Protein AF-A0A0M2Q3C2-F1 (afdb_monomer_lite)

Radius of gyration: 34.93 Å; chains: 1; bounding box: 86×52×102 Å

Sequence (228 aa):
MNIEQKSEDSVEQSVESKKDSKGDWVAQLEQITKIMEQITKIIYRLVWMIVLVIIVAAVANFLKAQSPSFNGLPPIVEKLPIERPIPVQVDQEVALALKEARVETENFASAQLDLWKADVMKRVDDNFLDWYFGYFNQQVLAAKYLLQGSYHWFNSSARTPEESLTSKIQKEFERRVLPPEIAQASLNELIEDSVNRYTQELSMRIDAIPSRYKIPQGQWDKYLALWE

Secondary structure (DSSP, 8-state):
--SHHHHHHHHHHHHHHHHHHHHHHHHHHHHHHHHHHHHHHHHHHHHHHHHHHHHHHHHHHHHHT------------------PPPPHHHHHHHHHHHHHHHHHHHHHHHHHHHHHHHHHHHHIIIIIIHHHH-HHHHHHHHHHHHHHHHHHHH-TTSPPHHHHHHHHHHHHHHHHT--HHHHHHHHHHHHHHHHHHHHHHHHHHHHHHHHHHT--HHHHHHHHTT--

Organism: NCBI:txid317619

Foldseek 3Di:
DPDVVVVVVVVVVVVVVVVVVVVVVVVVVVVVVVVVVVVVVVVVVVVVVVVVVVVVVVVVVVVVVDDDPPPDDDDPPPPDPDLDPDDPVLVVLLVVLLVVLLVVLVVVLVVLVVVVVVQLVVLCVVPLCCQVVPPVNVVVLVVQLVVQCVVCVVPVPGDHSVRVSVVVSVVSSCVRRNVPVVNVVSVVVSVVVSVVSSVVSSCVSLVVSCVVRVNPPVSSVVVVVVVD

Structure (mmCIF, N/CA/C/O backbone):
data_AF-A0A0M2Q3C2-F1
#
_entry.id   AF-A0A0M2Q3C2-F1
#
loop_
_atom_site.group_PDB
_atom_site.id
_atom_site.type_symbol
_atom_site.label_atom_id
_atom_site.label_alt_id
_atom_site.label_comp_id
_atom_site.label_asym_id
_atom_site.label_entity_id
_atom_site.label_seq_id
_atom_site.pdbx_PDB_ins_code
_atom_site.Cartn_x
_atom_site.Cartn_y
_atom_site.Cartn_z
_atom_site.occupancy
_atom_site.B_iso_or_equiv
_atom_site.auth_seq_id
_atom_site.auth_comp_id
_atom_site.auth_asym_id
_atom_site.auth_atom_id
_atom_site.pdbx_PDB_model_num
ATOM 1 N N . MET A 1 1 ? 17.562 41.587 -62.688 1.00 52.78 1 MET A N 1
ATOM 2 C CA . MET A 1 1 ? 18.130 41.972 -61.382 1.00 52.78 1 MET A CA 1
ATOM 3 C C . MET A 1 1 ? 16.969 42.221 -60.418 1.00 52.78 1 MET A C 1
ATOM 5 O O . MET A 1 1 ? 16.612 43.367 -60.229 1.00 52.78 1 MET A O 1
ATOM 9 N N . ASN A 1 2 ? 16.257 41.171 -59.967 1.00 54.56 2 ASN A N 1
ATOM 10 C CA . ASN A 1 2 ? 15.172 41.331 -58.971 1.00 54.56 2 ASN A CA 1
ATOM 11 C C . ASN A 1 2 ? 14.646 40.017 -58.337 1.00 54.56 2 ASN A C 1
ATOM 13 O O . ASN A 1 2 ? 13.514 39.988 -57.861 1.00 54.56 2 ASN A O 1
ATOM 17 N N . ILE A 1 3 ? 15.400 38.910 -58.383 1.00 55.06 3 ILE A N 1
ATOM 18 C CA . ILE A 1 3 ? 14.964 37.630 -57.777 1.00 55.06 3 ILE A CA 1
ATOM 19 C C . ILE A 1 3 ? 15.788 37.297 -56.521 1.00 55.06 3 ILE A C 1
ATOM 21 O O . ILE A 1 3 ? 15.220 36.792 -55.561 1.00 55.06 3 ILE A O 1
ATOM 25 N N . GLU A 1 4 ? 17.064 37.693 -56.464 1.00 54.44 4 GLU A N 1
ATOM 26 C CA . GLU A 1 4 ? 17.936 37.483 -55.292 1.00 54.44 4 GLU A CA 1
ATOM 27 C C . GLU A 1 4 ? 17.590 38.376 -54.087 1.00 54.44 4 GLU A C 1
ATOM 29 O O . GLU A 1 4 ? 17.528 37.883 -52.965 1.00 54.44 4 GLU A O 1
ATOM 34 N N . GLN A 1 5 ? 17.228 39.648 -54.301 1.00 53.66 5 GLN A N 1
ATOM 35 C CA . GLN A 1 5 ? 16.826 40.535 -53.194 1.00 53.66 5 GLN A CA 1
ATOM 36 C C . GLN A 1 5 ? 15.531 40.081 -52.504 1.00 53.66 5 GLN A C 1
ATOM 38 O O . GLN A 1 5 ? 15.380 40.229 -51.297 1.00 53.66 5 GLN A O 1
ATOM 43 N N . LYS A 1 6 ? 14.598 39.465 -53.245 1.00 52.34 6 LYS A N 1
ATOM 44 C CA . LYS A 1 6 ? 13.319 39.013 -52.677 1.00 52.34 6 LYS A CA 1
ATOM 45 C C . LYS A 1 6 ? 13.480 37.786 -51.769 1.00 52.34 6 LYS A C 1
ATOM 47 O O . LYS A 1 6 ? 12.663 37.592 -50.867 1.00 52.34 6 LYS A O 1
ATOM 52 N N . SER A 1 7 ? 14.506 36.959 -51.995 1.00 57.44 7 SER A N 1
ATOM 53 C CA . SER A 1 7 ? 14.809 35.827 -51.112 1.00 57.44 7 SER A CA 1
ATOM 54 C C . SER A 1 7 ? 15.510 36.252 -49.827 1.00 57.44 7 SER A C 1
ATOM 56 O O . SER A 1 7 ? 15.222 35.667 -48.789 1.00 57.44 7 SER A O 1
ATOM 58 N N . GLU A 1 8 ? 16.366 37.274 -49.868 1.00 58.09 8 GLU A N 1
ATOM 59 C CA . GLU A 1 8 ? 17.072 37.763 -48.676 1.00 58.09 8 GLU A CA 1
ATOM 60 C C . GLU A 1 8 ? 16.118 38.491 -47.716 1.00 58.09 8 GLU A C 1
ATOM 62 O O . GLU A 1 8 ? 16.059 38.121 -46.544 1.00 58.09 8 GLU A O 1
ATOM 67 N N . ASP A 1 9 ? 15.245 39.372 -48.224 1.00 58.72 9 ASP A N 1
ATOM 68 C CA . ASP A 1 9 ? 14.227 40.057 -47.405 1.00 58.72 9 ASP A CA 1
ATOM 69 C C . ASP A 1 9 ? 13.243 39.075 -46.737 1.00 58.72 9 ASP A C 1
ATOM 71 O O . ASP A 1 9 ? 12.820 39.266 -45.596 1.00 58.72 9 ASP A O 1
ATOM 75 N N . SER A 1 10 ? 12.885 37.985 -47.430 1.00 58.94 10 SER A N 1
ATOM 76 C CA . SER A 1 10 ? 11.972 36.960 -46.893 1.00 58.94 10 SER A CA 1
ATOM 77 C C . SER A 1 10 ? 12.631 36.115 -45.797 1.00 58.94 10 SER A C 1
ATOM 79 O O . SER A 1 10 ? 11.959 35.656 -44.870 1.00 58.94 10 SER A O 1
ATOM 81 N N . VAL A 1 11 ? 13.947 35.899 -45.894 1.00 59.59 11 VAL A N 1
ATOM 82 C CA . VAL A 1 11 ? 14.721 35.173 -44.883 1.00 59.59 11 VAL A CA 1
ATOM 83 C C . VAL A 1 11 ? 14.958 36.068 -43.668 1.00 59.59 11 VAL A C 1
ATOM 85 O O . VAL A 1 11 ? 14.722 35.605 -42.552 1.00 59.59 11 VAL A O 1
ATOM 88 N N . GLU A 1 12 ? 15.296 37.346 -43.850 1.00 59.91 12 GLU A N 1
ATOM 89 C CA . GLU A 1 12 ? 15.448 38.299 -42.742 1.00 59.91 12 GLU A CA 1
ATOM 90 C C . GLU A 1 12 ? 14.131 38.519 -41.981 1.00 59.91 12 GLU A C 1
ATOM 92 O O . GLU A 1 12 ? 14.119 38.394 -40.755 1.00 59.91 12 GLU A O 1
ATOM 97 N N . GLN A 1 13 ? 12.989 38.680 -42.666 1.00 59.09 13 GLN A N 1
ATOM 98 C CA . GLN A 1 13 ? 11.679 38.756 -41.996 1.00 59.09 13 GLN A CA 1
ATOM 99 C C . GLN A 1 13 ? 11.336 37.490 -41.197 1.00 59.09 13 GLN A C 1
ATOM 101 O O . GLN A 1 13 ? 10.739 37.574 -40.120 1.00 59.09 13 GLN A O 1
ATOM 106 N N . SER A 1 14 ? 11.722 36.309 -41.694 1.00 58.16 14 SER A N 1
ATOM 107 C CA . SER A 1 14 ? 11.483 35.041 -40.992 1.00 58.16 14 SER A CA 1
ATOM 108 C C . SER A 1 14 ? 12.372 34.866 -39.754 1.00 58.16 14 SER A C 1
ATOM 110 O O . SER A 1 14 ? 11.968 34.215 -38.787 1.00 58.16 14 SER A O 1
ATOM 112 N N . VAL A 1 15 ? 13.568 35.462 -39.761 1.00 59.47 15 VAL A N 1
ATOM 113 C CA . VAL A 1 15 ? 14.521 35.421 -38.645 1.00 59.47 15 VAL A CA 1
ATOM 114 C C . VAL A 1 15 ? 14.149 36.453 -37.576 1.00 59.47 15 VAL A C 1
ATOM 116 O O . VAL A 1 15 ? 14.160 36.110 -36.391 1.00 59.47 15 VAL A O 1
ATOM 119 N N . GLU A 1 16 ? 13.729 37.658 -37.970 1.00 59.53 16 GLU A N 1
ATOM 120 C CA . GLU A 1 16 ? 13.276 38.717 -37.054 1.00 59.53 16 GLU A CA 1
ATOM 121 C C . GLU A 1 16 ? 11.967 38.314 -36.342 1.00 59.53 16 GLU A C 1
ATOM 123 O O . GLU A 1 16 ? 11.890 38.339 -35.113 1.00 59.53 16 GLU A O 1
ATOM 128 N N . SER A 1 17 ? 10.981 37.783 -37.082 1.00 58.62 17 SER A N 1
ATOM 129 C CA . SER A 1 17 ? 9.708 37.284 -36.524 1.00 58.62 17 SER A CA 1
ATOM 130 C C . SER A 1 17 ? 9.907 36.182 -35.472 1.00 58.62 17 SER A C 1
ATOM 132 O O . SER A 1 17 ? 9.205 36.123 -34.456 1.00 58.62 17 SER A O 1
ATOM 134 N N . LYS A 1 18 ? 10.900 35.309 -35.679 1.00 55.19 18 LYS A N 1
ATOM 135 C CA . LYS A 1 18 ? 11.206 34.205 -34.760 1.00 55.19 18 LYS A CA 1
ATOM 136 C C . LYS A 1 18 ? 11.949 34.675 -33.506 1.00 55.19 18 LYS A C 1
ATOM 138 O O . LYS A 1 18 ? 11.886 33.998 -32.477 1.00 55.19 18 LYS A O 1
ATOM 143 N N . LYS A 1 19 ? 12.642 35.815 -33.579 1.00 57.31 19 LYS A N 1
ATOM 144 C CA . LYS A 1 19 ? 13.353 36.441 -32.458 1.00 57.31 19 LYS A CA 1
ATOM 145 C C . LYS A 1 19 ? 12.390 37.215 -31.554 1.00 57.31 19 LYS A C 1
ATOM 147 O O . LYS A 1 19 ? 12.451 37.024 -30.339 1.00 57.31 19 LYS A O 1
ATOM 152 N N . ASP A 1 20 ? 11.443 37.948 -32.139 1.00 60.81 20 ASP A N 1
ATOM 153 C CA . ASP A 1 20 ? 10.388 38.659 -31.403 1.00 60.81 20 ASP A CA 1
ATOM 154 C C . ASP A 1 20 ? 9.434 37.703 -30.682 1.00 60.81 20 ASP A C 1
ATOM 156 O O . ASP A 1 20 ? 9.152 37.884 -29.497 1.00 60.81 20 ASP A O 1
ATOM 160 N N . SER A 1 21 ? 9.023 36.606 -31.331 1.00 59.88 21 SER A N 1
ATOM 161 C CA . SER A 1 21 ? 8.174 35.602 -30.676 1.00 59.88 21 SER A CA 1
ATOM 162 C C . SER A 1 21 ? 8.861 34.977 -29.456 1.00 59.88 21 SER A C 1
ATOM 164 O O . SER A 1 21 ? 8.235 34.776 -28.418 1.00 59.88 21 SER A O 1
ATOM 166 N N . LYS A 1 22 ? 10.170 34.707 -29.535 1.00 57.38 22 LYS A N 1
ATOM 167 C CA . LYS A 1 22 ? 10.918 34.089 -28.431 1.00 57.38 22 LYS A CA 1
ATOM 168 C C . LYS A 1 22 ? 11.075 35.029 -27.231 1.00 57.38 22 LYS A C 1
ATOM 170 O O . LYS A 1 22 ? 11.081 34.545 -26.104 1.00 57.38 22 LYS A O 1
ATOM 175 N N . GLY A 1 23 ? 11.187 36.339 -27.463 1.00 66.75 23 GLY A N 1
ATOM 176 C CA . GLY A 1 23 ? 11.203 37.353 -26.403 1.00 66.75 23 GLY A CA 1
ATOM 177 C C . GLY A 1 23 ? 9.840 37.525 -25.727 1.00 66.75 23 GLY A C 1
ATOM 178 O O . GLY A 1 23 ? 9.774 37.609 -24.501 1.00 66.75 23 GLY A O 1
ATOM 179 N N . ASP A 1 24 ? 8.761 37.484 -26.509 1.00 67.12 24 ASP A N 1
ATOM 180 C CA . ASP A 1 24 ? 7.385 37.623 -26.021 1.00 67.12 24 ASP A CA 1
ATOM 181 C C . ASP A 1 24 ? 6.966 36.439 -25.129 1.00 67.12 24 ASP A C 1
ATOM 183 O O . ASP A 1 24 ? 6.501 36.637 -24.008 1.00 67.12 24 ASP A O 1
ATOM 187 N N . TRP A 1 25 ? 7.263 35.193 -25.526 1.00 58.06 25 TRP A N 1
ATOM 188 C CA . TRP A 1 25 ? 6.990 34.020 -24.679 1.00 58.06 25 TRP A CA 1
ATOM 189 C C . TRP A 1 25 ? 7.795 34.024 -23.371 1.00 58.06 25 TRP A C 1
ATOM 191 O O . TRP A 1 25 ? 7.285 33.593 -22.341 1.00 58.06 25 TRP A O 1
ATOM 201 N N . VAL A 1 26 ? 9.033 34.530 -23.370 1.00 68.44 26 VAL A N 1
ATOM 202 C CA . VAL A 1 26 ? 9.850 34.627 -22.145 1.00 68.44 26 VAL A CA 1
ATOM 203 C C . VAL A 1 26 ? 9.304 35.705 -21.202 1.00 68.44 26 VAL A C 1
ATOM 205 O O . VAL A 1 26 ? 9.181 35.456 -20.003 1.00 68.44 26 VAL A O 1
ATOM 208 N N . ALA A 1 27 ? 8.882 36.856 -21.733 1.00 68.69 27 ALA A N 1
ATOM 209 C CA . ALA A 1 27 ? 8.208 37.891 -20.950 1.00 68.69 27 ALA A CA 1
ATOM 210 C C . ALA A 1 27 ? 6.845 37.415 -20.407 1.00 68.69 27 ALA A C 1
ATOM 212 O O . ALA A 1 27 ? 6.484 37.734 -19.273 1.00 68.69 27 ALA A O 1
ATOM 213 N N . GLN A 1 28 ? 6.109 36.602 -21.173 1.00 65.38 28 GLN A N 1
ATOM 214 C CA . GLN A 1 28 ? 4.865 35.969 -20.730 1.00 65.38 28 GLN A CA 1
ATOM 215 C C . GLN A 1 28 ? 5.107 34.962 -19.595 1.00 65.38 28 GLN A C 1
ATOM 217 O O . GLN A 1 28 ? 4.346 34.945 -18.630 1.00 65.38 28 GLN A O 1
ATOM 222 N N . LEU A 1 29 ? 6.191 34.179 -19.635 1.00 61.19 29 LEU A N 1
ATOM 223 C CA . LEU A 1 29 ? 6.538 33.235 -18.564 1.00 61.19 29 LEU A CA 1
ATOM 224 C C . LEU A 1 29 ? 6.887 33.944 -17.244 1.00 61.19 29 LEU A C 1
ATOM 226 O O . LEU A 1 29 ? 6.464 33.488 -16.182 1.00 61.19 29 LEU A O 1
ATOM 230 N N . GLU A 1 30 ? 7.582 35.085 -17.290 1.00 64.88 30 GLU A N 1
ATOM 231 C CA . GLU A 1 30 ? 7.852 35.895 -16.090 1.00 64.88 30 GLU A CA 1
ATOM 232 C C . GLU A 1 30 ? 6.601 36.590 -15.528 1.00 64.88 30 GLU A C 1
ATOM 234 O O . GLU A 1 30 ? 6.488 36.800 -14.317 1.00 64.88 30 GLU A O 1
ATOM 239 N N . GLN A 1 31 ? 5.635 36.941 -16.382 1.00 65.88 31 GLN A N 1
ATOM 240 C CA . GLN A 1 31 ? 4.342 37.456 -15.925 1.00 65.88 31 GLN A CA 1
ATOM 241 C C . GLN A 1 31 ? 3.494 36.349 -15.284 1.00 65.88 31 GLN A C 1
ATOM 243 O O . GLN A 1 31 ? 2.883 36.573 -14.236 1.00 65.88 31 GLN A O 1
ATOM 248 N N . ILE A 1 32 ? 3.510 35.139 -15.851 1.00 59.38 32 ILE A N 1
ATOM 249 C CA . ILE A 1 32 ? 2.785 33.977 -15.323 1.00 59.38 32 ILE A CA 1
ATOM 250 C C . ILE A 1 32 ? 3.307 33.593 -13.932 1.00 59.38 32 ILE A C 1
ATOM 252 O O . ILE A 1 32 ? 2.500 33.366 -13.033 1.00 59.38 32 ILE A O 1
ATOM 256 N N . THR A 1 33 ? 4.622 33.594 -13.686 1.00 60.22 33 THR A N 1
ATOM 257 C CA . THR A 1 33 ? 5.163 33.241 -12.355 1.00 60.22 33 THR A CA 1
ATOM 258 C C . THR A 1 33 ? 4.736 34.219 -11.257 1.00 60.22 33 THR A C 1
ATOM 260 O O . THR A 1 33 ? 4.428 33.788 -10.145 1.00 60.22 33 THR A O 1
ATOM 263 N N . LYS A 1 34 ? 4.617 35.517 -11.565 1.00 60.81 34 LYS A N 1
ATOM 264 C CA . LYS A 1 34 ? 4.110 36.530 -10.618 1.00 60.81 34 LYS A CA 1
ATOM 265 C C . LYS A 1 34 ? 2.611 36.385 -10.338 1.00 60.81 34 LYS A C 1
ATOM 267 O O . LYS A 1 34 ? 2.178 36.593 -9.205 1.00 60.81 34 LYS A O 1
ATOM 272 N N . ILE A 1 35 ? 1.819 35.995 -11.339 1.00 62.84 35 ILE A N 1
ATOM 273 C CA . ILE A 1 35 ? 0.378 35.737 -11.184 1.00 62.84 35 ILE A CA 1
ATOM 274 C C . ILE A 1 35 ? 0.135 34.494 -10.304 1.00 62.84 35 ILE A C 1
ATOM 276 O O . ILE A 1 35 ? -0.765 34.497 -9.460 1.00 62.84 35 ILE A O 1
ATOM 280 N N . MET A 1 36 ? 0.978 33.463 -10.420 1.00 53.34 36 MET A N 1
ATOM 281 C CA . MET A 1 36 ? 0.844 32.215 -9.652 1.00 53.34 36 MET A CA 1
ATOM 282 C C . MET A 1 36 ? 1.003 32.406 -8.132 1.00 53.34 36 MET A C 1
ATOM 284 O O . MET A 1 36 ? 0.324 31.734 -7.350 1.00 53.34 36 MET A O 1
ATOM 288 N N . GLU A 1 37 ? 1.816 33.365 -7.677 1.00 63.72 37 GLU A N 1
ATOM 289 C CA . GLU A 1 37 ? 1.957 33.639 -6.237 1.00 63.72 37 GLU A CA 1
ATOM 290 C C . GLU A 1 37 ? 0.699 34.304 -5.643 1.00 63.72 37 GLU A C 1
ATOM 292 O O . GLU A 1 37 ? 0.318 34.045 -4.496 1.00 63.72 37 GLU A O 1
ATOM 297 N N . GLN A 1 38 ? 0.009 35.136 -6.432 1.00 64.00 38 GLN A N 1
ATOM 298 C CA . GLN A 1 38 ? -1.232 35.787 -6.002 1.00 64.00 38 GLN A CA 1
ATOM 299 C C . GLN A 1 38 ? -2.415 34.814 -6.002 1.00 64.00 38 GLN A C 1
ATOM 301 O O . GLN A 1 38 ? -3.212 34.819 -5.059 1.00 64.00 38 GLN A O 1
ATOM 306 N N . ILE A 1 39 ? -2.492 33.929 -7.001 1.00 67.00 39 ILE A N 1
ATOM 307 C CA . ILE A 1 39 ? -3.530 32.894 -7.087 1.00 67.00 39 ILE A CA 1
ATOM 308 C C . ILE A 1 39 ? -3.455 31.950 -5.882 1.00 67.00 39 ILE A C 1
ATOM 310 O O . ILE A 1 39 ? -4.480 31.673 -5.265 1.00 67.00 39 ILE A O 1
ATOM 314 N N . THR A 1 40 ? -2.255 31.535 -5.468 1.00 66.19 40 THR A N 1
ATOM 315 C CA . THR A 1 40 ? -2.077 30.624 -4.323 1.00 66.19 40 THR A CA 1
ATOM 316 C C . THR A 1 40 ? -2.661 31.198 -3.020 1.00 66.19 40 THR A C 1
ATOM 318 O O . THR A 1 40 ? -3.316 30.487 -2.255 1.00 66.19 40 THR A O 1
ATOM 321 N N . LYS A 1 41 ? -2.517 32.511 -2.785 1.00 69.38 41 LYS A N 1
ATOM 322 C CA . LYS A 1 41 ? -3.074 33.192 -1.597 1.00 69.38 41 LYS A CA 1
ATOM 323 C C . LYS A 1 41 ? -4.600 33.330 -1.666 1.00 69.38 41 LYS A C 1
ATOM 325 O O . LYS A 1 41 ? -5.273 33.206 -0.642 1.00 69.38 41 LYS A O 1
ATOM 330 N N . ILE A 1 42 ? -5.149 33.565 -2.859 1.00 76.00 42 ILE A N 1
ATOM 331 C CA . ILE A 1 42 ? -6.599 33.654 -3.090 1.00 76.00 42 ILE A CA 1
ATOM 332 C C . ILE A 1 42 ? -7.253 32.278 -2.935 1.00 76.00 42 ILE A C 1
ATOM 334 O O . ILE A 1 42 ? -8.280 32.174 -2.268 1.00 76.00 42 ILE A O 1
ATOM 338 N N . ILE A 1 43 ? -6.633 31.222 -3.468 1.00 78.00 43 ILE A N 1
ATOM 339 C CA . ILE A 1 43 ? -7.116 29.843 -3.340 1.00 78.00 43 ILE A CA 1
ATOM 340 C C . ILE A 1 43 ? -7.162 29.431 -1.870 1.00 78.00 43 ILE A C 1
ATOM 342 O O . ILE A 1 43 ? -8.205 28.974 -1.418 1.00 78.00 43 ILE A O 1
ATOM 346 N N . TYR A 1 44 ? -6.094 29.658 -1.095 1.00 79.56 44 TYR A N 1
ATOM 347 C CA . TYR A 1 44 ? -6.095 29.312 0.333 1.00 79.56 44 TYR A CA 1
ATOM 348 C C . TYR A 1 44 ? -7.218 30.027 1.100 1.00 79.56 44 TYR A C 1
ATOM 350 O O . TYR A 1 44 ? -7.890 29.428 1.939 1.00 79.56 44 TYR A O 1
ATOM 358 N N . ARG A 1 45 ? -7.477 31.300 0.772 1.00 84.06 45 ARG A N 1
ATOM 359 C CA . ARG A 1 45 ? -8.550 32.092 1.386 1.00 84.06 45 ARG A CA 1
ATOM 360 C C . ARG A 1 45 ? -9.947 31.617 0.961 1.00 84.06 45 ARG A C 1
ATOM 362 O O . ARG A 1 45 ? -10.840 31.581 1.800 1.00 84.06 45 ARG A O 1
ATOM 369 N N . LEU A 1 46 ? -10.140 31.214 -0.297 1.00 86.88 46 LEU A N 1
ATOM 370 C CA . LEU A 1 46 ? -11.404 30.645 -0.784 1.00 86.88 46 LEU A CA 1
ATOM 371 C C . LEU A 1 46 ? -11.676 29.255 -0.199 1.00 86.88 46 LEU A C 1
ATOM 373 O O . LEU A 1 46 ? -12.797 28.993 0.225 1.00 86.88 46 LEU A O 1
ATOM 377 N N . VAL A 1 47 ? -10.657 28.397 -0.110 1.00 87.69 47 VAL A N 1
ATOM 378 C CA . VAL A 1 47 ? -10.759 27.071 0.519 1.00 87.69 47 VAL A CA 1
ATOM 379 C C . VAL A 1 47 ? -11.148 27.213 1.990 1.00 87.69 47 VAL A C 1
ATOM 381 O O . VAL A 1 47 ? -12.088 26.557 2.429 1.00 87.69 47 VAL A O 1
ATOM 384 N N . TRP A 1 48 ? -10.525 28.135 2.730 1.00 87.19 48 TRP A N 1
ATOM 385 C CA . TRP A 1 48 ? -10.912 28.412 4.118 1.00 87.19 48 TRP A CA 1
ATOM 386 C C . TRP A 1 48 ? -12.346 28.934 4.259 1.00 87.19 48 TRP A C 1
ATOM 388 O O . TRP A 1 48 ? -13.041 28.550 5.196 1.00 87.19 48 TRP A O 1
ATOM 398 N N . MET A 1 49 ? -12.819 29.765 3.327 1.00 91.75 49 MET A N 1
ATOM 399 C CA . MET A 1 49 ? -14.211 30.230 3.321 1.00 91.75 49 MET A CA 1
ATOM 400 C C . MET A 1 49 ? -15.194 29.090 3.032 1.00 91.75 49 MET A C 1
ATOM 402 O O . MET A 1 49 ? -16.224 29.007 3.691 1.00 91.75 49 MET A O 1
ATOM 406 N N . ILE A 1 50 ? -14.879 28.189 2.096 1.00 90.06 50 ILE A N 1
ATOM 407 C CA . ILE A 1 50 ? -15.714 27.017 1.782 1.00 90.06 50 ILE A CA 1
ATOM 408 C C . ILE A 1 50 ? -15.778 26.071 2.984 1.00 90.06 50 ILE A C 1
ATOM 410 O O . ILE A 1 50 ? -16.866 25.649 3.369 1.00 90.06 50 ILE A O 1
ATOM 414 N N . VAL A 1 51 ? -14.640 25.799 3.627 1.00 87.88 51 VAL A N 1
ATOM 415 C CA . VAL A 1 51 ? -14.583 24.999 4.859 1.00 87.88 51 VAL A CA 1
ATOM 416 C C . VAL A 1 51 ? -15.405 25.657 5.971 1.00 87.88 51 VAL A C 1
ATOM 418 O O . VAL A 1 51 ? -16.200 24.982 6.619 1.00 87.88 51 VAL A O 1
ATOM 421 N N . LEU A 1 52 ? -15.307 26.980 6.147 1.00 89.31 52 LEU A N 1
ATOM 422 C CA . LEU A 1 52 ? -16.106 27.713 7.133 1.00 89.31 52 LEU A CA 1
ATOM 423 C C . LEU A 1 52 ? -17.608 27.652 6.818 1.00 89.31 52 LEU A C 1
ATOM 425 O O . LEU A 1 52 ? -18.411 27.469 7.728 1.00 89.31 52 LEU A O 1
ATOM 429 N N . VAL A 1 53 ? -18.003 27.733 5.545 1.00 89.19 53 VAL A N 1
ATOM 430 C CA . VAL A 1 53 ? -19.403 27.577 5.117 1.00 89.19 53 VAL A CA 1
ATOM 431 C C . VAL A 1 53 ? -19.915 26.159 5.387 1.00 89.19 53 VAL A C 1
ATOM 433 O O . VAL A 1 53 ? -21.038 26.015 5.866 1.00 89.19 53 VAL A O 1
ATOM 436 N N . ILE A 1 54 ? -19.103 25.123 5.155 1.00 84.81 54 ILE A N 1
ATOM 437 C CA . ILE A 1 54 ? -19.453 23.728 5.472 1.00 84.81 54 ILE A CA 1
ATOM 438 C C . ILE A 1 54 ? -19.608 23.543 6.987 1.00 84.81 54 ILE A C 1
ATOM 440 O O . ILE A 1 54 ? -20.581 22.934 7.428 1.00 84.81 54 ILE A O 1
ATOM 444 N N . ILE A 1 55 ? -18.715 24.126 7.791 1.00 82.69 55 ILE A N 1
ATOM 445 C CA . ILE A 1 55 ? -18.796 24.085 9.259 1.00 82.69 55 ILE A CA 1
ATOM 446 C C . ILE A 1 55 ? -20.053 24.815 9.755 1.00 82.69 55 ILE A C 1
ATOM 448 O O . ILE A 1 55 ? -20.792 24.277 10.575 1.00 82.69 55 ILE A O 1
ATOM 452 N N . VAL A 1 56 ? -20.359 26.005 9.230 1.00 83.62 56 VAL A N 1
ATOM 453 C CA . VAL A 1 56 ? -21.575 26.756 9.594 1.00 83.62 56 VAL A CA 1
ATOM 454 C C . VAL A 1 56 ? -22.843 26.013 9.158 1.00 83.62 56 VAL A C 1
ATOM 456 O O . VAL A 1 56 ? -23.813 25.975 9.915 1.00 83.62 56 VAL A O 1
ATOM 459 N N . ALA A 1 57 ? -22.848 25.376 7.984 1.00 76.56 57 ALA A N 1
ATOM 460 C CA . ALA A 1 57 ? -23.963 24.548 7.525 1.00 76.56 57 ALA A CA 1
ATOM 461 C C . ALA A 1 57 ? -24.152 23.296 8.401 1.00 76.56 57 ALA A C 1
ATOM 463 O O . ALA A 1 57 ? -25.289 22.950 8.726 1.00 76.56 57 ALA A O 1
ATOM 464 N N . ALA A 1 58 ? -23.062 22.663 8.847 1.00 72.31 58 ALA A N 1
ATOM 465 C CA . ALA A 1 58 ? -23.100 21.538 9.777 1.00 72.31 58 ALA A CA 1
ATOM 466 C C . ALA A 1 58 ? -23.647 21.955 11.154 1.00 72.31 58 ALA A C 1
ATOM 468 O O . ALA A 1 58 ? -24.517 21.276 11.697 1.00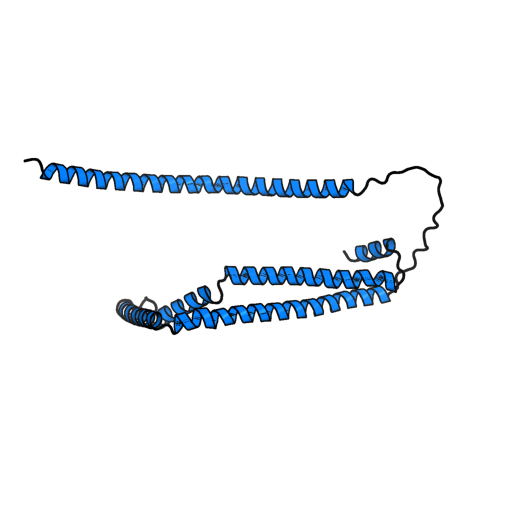 72.31 58 ALA A O 1
ATOM 469 N N . VAL A 1 59 ? -23.239 23.118 11.674 1.00 71.50 59 VAL A N 1
ATOM 470 C CA . VAL A 1 59 ? -23.753 23.674 12.940 1.00 71.50 59 VAL A CA 1
ATOM 471 C C . VAL A 1 59 ? -25.227 24.086 12.823 1.00 71.50 59 VAL A C 1
ATOM 473 O O . VAL A 1 59 ? -26.009 23.851 13.742 1.00 71.50 59 VAL A O 1
ATOM 476 N N . ALA A 1 60 ? -25.654 24.639 11.684 1.00 64.69 60 ALA A N 1
ATOM 477 C CA . ALA A 1 60 ? -27.057 24.978 11.443 1.00 64.69 60 ALA A CA 1
ATOM 478 C C . ALA A 1 60 ? -27.960 23.733 11.337 1.00 64.69 60 ALA A C 1
ATOM 480 O O . ALA A 1 60 ? -29.104 23.769 11.795 1.00 64.69 60 ALA A O 1
ATOM 481 N N . ASN A 1 61 ? -27.455 22.629 10.775 1.00 66.19 61 ASN A N 1
ATOM 482 C CA . ASN A 1 61 ? -28.163 21.345 10.764 1.00 66.19 61 ASN A CA 1
ATOM 483 C C . ASN A 1 61 ? -28.207 20.710 12.162 1.00 66.19 61 ASN A C 1
ATOM 485 O O . ASN A 1 61 ? -29.236 20.165 12.557 1.00 66.19 61 ASN A O 1
ATOM 489 N N . PHE A 1 62 ? -27.131 20.853 12.937 1.00 62.62 62 PHE A N 1
ATOM 490 C CA . PHE A 1 62 ? -27.054 20.373 14.315 1.00 62.62 62 PHE A CA 1
ATOM 491 C C . PHE A 1 62 ? -28.000 21.138 15.261 1.00 62.62 62 PHE A C 1
ATOM 493 O O . PHE A 1 62 ? -28.642 20.533 16.114 1.00 62.62 62 PHE A O 1
ATOM 500 N N . LEU A 1 63 ? -28.189 22.448 15.055 1.00 57.03 63 LEU A N 1
ATOM 501 C CA . LEU A 1 63 ? -29.131 23.262 15.838 1.00 57.03 63 LEU A CA 1
ATOM 502 C C . LEU A 1 63 ? -30.600 23.102 15.405 1.00 57.03 63 LEU A C 1
ATOM 504 O O . LEU A 1 63 ? -31.495 23.255 16.233 1.00 57.03 63 LEU A O 1
ATOM 508 N N . LYS A 1 64 ? -30.888 22.749 14.143 1.00 53.16 64 LYS A N 1
ATOM 509 C CA . LYS A 1 64 ? -32.264 22.422 13.706 1.00 53.16 64 LYS A CA 1
ATOM 510 C C . LYS A 1 64 ? -32.746 21.052 14.190 1.00 53.16 64 LYS A C 1
ATOM 512 O O . LYS A 1 64 ? -33.955 20.848 14.279 1.00 53.16 64 LYS A O 1
ATOM 517 N N . ALA A 1 65 ? -31.833 20.151 14.555 1.00 51.91 65 ALA A N 1
ATOM 518 C CA . ALA A 1 65 ? -32.158 18.848 15.136 1.00 51.91 65 ALA A CA 1
ATOM 519 C C . ALA A 1 65 ? -32.563 18.913 16.627 1.00 51.91 65 ALA A C 1
ATOM 521 O O . ALA A 1 65 ? -32.988 17.905 17.185 1.00 51.91 65 ALA A O 1
ATOM 522 N N . GLN A 1 66 ? -32.498 20.089 17.266 1.00 53.91 66 GLN A N 1
ATOM 523 C CA . GLN A 1 66 ? -32.981 20.319 18.632 1.00 53.91 66 GLN A CA 1
ATOM 524 C C . GLN A 1 66 ? -33.984 21.476 18.675 1.00 53.91 66 GLN A C 1
ATOM 526 O O . GLN A 1 66 ? -33.701 22.568 19.157 1.00 53.91 66 GLN A O 1
ATOM 531 N N . SER A 1 67 ? -35.202 21.232 18.201 1.00 50.97 67 SER A N 1
ATOM 532 C CA . SER A 1 67 ? -36.356 22.028 18.633 1.00 50.97 67 SER A CA 1
ATOM 533 C C . SER A 1 67 ? -37.389 21.100 19.271 1.00 50.97 67 SER A C 1
ATOM 535 O O . SER A 1 67 ? -38.241 20.545 18.580 1.00 50.97 67 SER A O 1
ATOM 537 N N . PRO A 1 68 ? -37.322 20.879 20.597 1.00 50.34 68 PRO A N 1
ATOM 538 C CA . PRO A 1 68 ? -38.390 20.189 21.294 1.00 50.34 68 PRO A CA 1
ATOM 539 C C . PRO A 1 68 ? -39.601 21.126 21.361 1.00 50.34 68 PRO A C 1
ATOM 541 O O . PRO A 1 68 ? -39.565 22.173 22.010 1.00 50.34 68 PRO A O 1
ATOM 544 N N . SER A 1 69 ? -40.689 20.760 20.681 1.00 49.12 69 SER A N 1
ATOM 545 C CA . SER A 1 69 ? -42.002 21.356 20.925 1.00 49.12 69 SER A CA 1
ATOM 546 C C . SER A 1 69 ? -42.429 21.049 22.363 1.00 49.12 69 SER A C 1
ATOM 548 O O . SER A 1 69 ? -42.904 19.955 22.660 1.00 49.12 69 SER A O 1
ATOM 550 N N . PHE A 1 70 ? -42.271 22.019 23.262 1.00 45.00 70 PHE A N 1
ATOM 551 C CA . PHE A 1 70 ? -42.849 21.971 24.603 1.00 45.00 70 PHE A CA 1
ATOM 552 C C . PHE A 1 70 ? -44.346 22.300 24.521 1.00 45.00 70 PHE A C 1
ATOM 554 O O . PHE A 1 70 ? -44.761 23.445 24.684 1.00 45.00 70 PHE A O 1
ATOM 561 N N . ASN A 1 71 ? -45.169 21.282 24.265 1.00 45.41 71 ASN A N 1
ATOM 562 C CA . ASN A 1 71 ? -46.587 21.335 24.610 1.00 45.41 71 ASN A CA 1
ATOM 563 C C . ASN A 1 71 ? -46.720 20.933 26.079 1.00 45.41 71 ASN A C 1
ATOM 565 O O . ASN A 1 71 ? -46.456 19.792 26.453 1.00 45.41 71 ASN A O 1
ATOM 569 N N . GLY A 1 72 ? -47.074 21.906 26.916 1.00 58.34 72 GLY A N 1
ATOM 570 C CA . GLY A 1 72 ? -47.228 21.714 28.350 1.00 58.34 72 GLY A CA 1
ATOM 571 C C . GLY A 1 72 ? -48.375 20.767 28.690 1.00 58.34 72 GLY A C 1
ATOM 572 O O . GLY A 1 72 ? -49.508 21.015 28.295 1.00 58.34 72 GLY A O 1
ATOM 573 N N . LEU A 1 73 ? -48.065 19.741 29.484 1.00 47.81 73 LEU A N 1
ATOM 574 C CA . LEU A 1 73 ? -48.977 18.963 30.326 1.00 47.81 73 LEU A CA 1
ATOM 575 C C . LEU A 1 73 ? -48.195 18.523 31.598 1.00 47.81 73 LEU A C 1
ATOM 577 O O . LEU A 1 73 ? -46.969 18.437 31.548 1.00 47.81 73 LEU A O 1
ATOM 581 N N . PRO A 1 74 ? -48.875 18.362 32.753 1.00 56.47 74 PRO A N 1
ATOM 582 C CA . PRO A 1 74 ? -48.329 18.514 34.118 1.00 56.47 74 PRO A CA 1
ATOM 583 C C . PRO A 1 74 ? -47.288 17.456 34.539 1.00 56.47 74 PRO A C 1
ATOM 585 O O . PRO A 1 74 ? -47.170 16.421 33.884 1.00 56.47 74 PRO A O 1
ATOM 588 N N . PRO A 1 75 ? -46.537 17.683 35.644 1.00 52.44 75 PRO A N 1
ATOM 589 C CA . PRO A 1 75 ? -45.359 16.892 35.978 1.00 52.44 75 PRO A CA 1
ATOM 590 C C . PRO A 1 75 ? -45.756 15.473 36.382 1.00 52.44 75 PRO A C 1
ATOM 592 O O . PRO A 1 75 ? -46.195 15.218 37.504 1.00 52.44 75 PRO A O 1
ATOM 595 N N . ILE A 1 76 ? -45.543 14.525 35.475 1.00 53.25 76 ILE A N 1
ATOM 596 C CA . ILE A 1 76 ? -45.323 13.144 35.874 1.00 53.25 76 ILE A CA 1
ATOM 597 C C . ILE A 1 76 ? -43.927 13.144 36.486 1.00 53.25 76 ILE A C 1
ATOM 599 O O . ILE A 1 76 ? -42.935 13.373 35.799 1.00 53.25 76 ILE A O 1
ATOM 603 N N . VAL A 1 77 ? -43.864 12.951 37.802 1.00 55.47 77 VAL A N 1
ATOM 604 C CA . VAL A 1 77 ? -42.623 12.626 38.502 1.00 55.47 77 V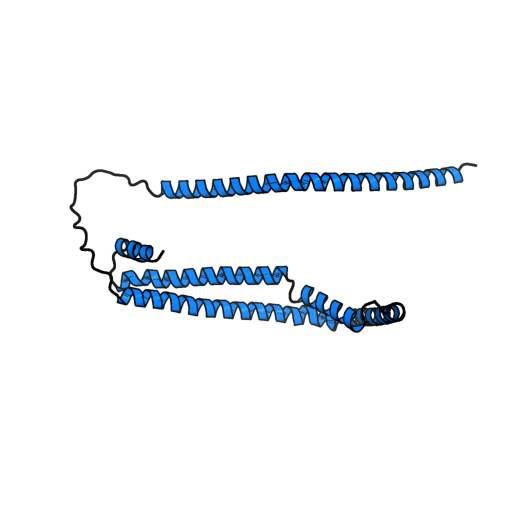AL A CA 1
ATOM 605 C C . VAL A 1 77 ? -42.172 11.267 37.971 1.00 55.47 77 VAL A C 1
ATOM 607 O O . VAL A 1 77 ? -42.507 10.217 38.520 1.00 55.47 77 VAL A O 1
ATOM 610 N N . GLU A 1 78 ? -41.460 11.287 36.849 1.00 49.41 78 GLU A N 1
ATOM 611 C CA . GLU A 1 78 ? -40.679 10.161 36.380 1.00 49.41 78 GLU A CA 1
ATOM 612 C C . GLU A 1 78 ? -39.574 9.988 37.416 1.00 49.41 78 GLU A C 1
ATOM 614 O O . GLU A 1 78 ? -38.644 10.787 37.530 1.00 49.41 78 GLU A O 1
ATOM 619 N N . LYS A 1 79 ? -39.769 9.006 38.297 1.00 46.88 79 LYS A N 1
ATOM 620 C CA . LYS A 1 79 ? -38.759 8.594 39.263 1.00 46.88 79 LYS A CA 1
ATOM 621 C C . LYS A 1 79 ? -37.492 8.311 38.466 1.00 46.88 79 LYS A C 1
ATOM 623 O O . LYS A 1 79 ? -37.455 7.308 37.758 1.00 46.88 79 LYS A O 1
ATOM 628 N N . LEU A 1 80 ? -36.494 9.190 38.589 1.00 51.66 80 LEU A N 1
ATOM 629 C CA . LEU A 1 80 ? -35.122 8.949 38.152 1.00 51.66 80 LEU A CA 1
ATOM 630 C C . LEU A 1 80 ? -34.776 7.496 38.507 1.00 51.66 80 LEU A C 1
ATOM 632 O O . LEU A 1 80 ? -34.803 7.153 39.697 1.00 51.66 80 LEU A O 1
ATOM 636 N N . PRO A 1 81 ? -34.529 6.615 37.521 1.00 54.50 81 PRO A N 1
ATOM 637 C CA . PRO A 1 81 ? -34.002 5.299 37.807 1.00 54.50 81 PRO A CA 1
ATOM 638 C C . PRO A 1 81 ? -32.742 5.479 38.644 1.00 54.50 81 PRO A C 1
ATOM 640 O O . PRO A 1 81 ? -31.837 6.214 38.258 1.00 54.50 81 PRO A O 1
ATOM 643 N N . ILE A 1 82 ? -32.733 4.843 39.815 1.00 51.44 82 ILE A N 1
ATOM 644 C CA . ILE A 1 82 ? -31.567 4.706 40.686 1.00 51.44 82 ILE A CA 1
ATOM 645 C C . ILE A 1 82 ? -30.374 4.401 39.777 1.00 51.44 82 ILE A C 1
ATOM 647 O O . ILE A 1 82 ? -30.419 3.396 39.063 1.00 51.44 82 ILE A O 1
ATOM 651 N N . GLU A 1 83 ? -29.371 5.284 39.758 1.00 59.25 83 GLU A N 1
ATOM 652 C CA . GLU A 1 83 ? -28.122 5.105 39.013 1.00 59.25 83 GLU A CA 1
ATOM 653 C C . GLU A 1 83 ? -27.497 3.795 39.512 1.00 59.25 83 GLU A C 1
ATOM 655 O O . GLU A 1 83 ? -26.876 3.731 40.573 1.00 59.25 83 GLU A O 1
ATOM 660 N N . ARG A 1 84 ? -27.784 2.689 38.819 1.00 64.38 84 ARG A N 1
ATOM 661 C CA . ARG A 1 84 ? -27.221 1.387 39.165 1.00 64.38 84 ARG A CA 1
ATOM 662 C C . ARG A 1 84 ? -25.777 1.417 38.692 1.00 64.38 84 ARG A C 1
ATOM 664 O O . ARG A 1 84 ? -25.580 1.670 37.509 1.00 64.38 84 ARG A O 1
ATOM 671 N N . PRO A 1 85 ? -24.778 1.184 39.555 1.00 73.62 85 PRO A N 1
ATOM 672 C CA . PRO A 1 85 ? -23.389 1.193 39.120 1.00 73.62 85 PRO A CA 1
ATOM 673 C C . PRO A 1 85 ? -23.201 0.200 37.967 1.00 73.62 85 PRO A C 1
ATOM 675 O O . PRO A 1 85 ? -23.718 -0.920 38.017 1.00 73.62 85 PRO A O 1
ATOM 678 N N . ILE A 1 86 ? -22.513 0.643 36.913 1.00 78.19 86 ILE A N 1
ATOM 679 C CA . ILE A 1 86 ? -22.223 -0.193 35.746 1.00 78.19 86 ILE A CA 1
ATOM 680 C C . ILE A 1 86 ? -21.350 -1.366 36.215 1.00 78.19 86 ILE A C 1
ATOM 682 O O . ILE A 1 86 ? -20.396 -1.143 36.966 1.00 78.19 86 ILE A O 1
ATOM 686 N N . PRO A 1 87 ? -21.672 -2.616 35.839 1.00 83.44 87 PRO A N 1
ATOM 687 C CA . PRO A 1 87 ? -20.879 -3.766 36.253 1.00 83.44 87 PRO A CA 1
ATOM 688 C C . PRO A 1 87 ? -19.444 -3.677 35.72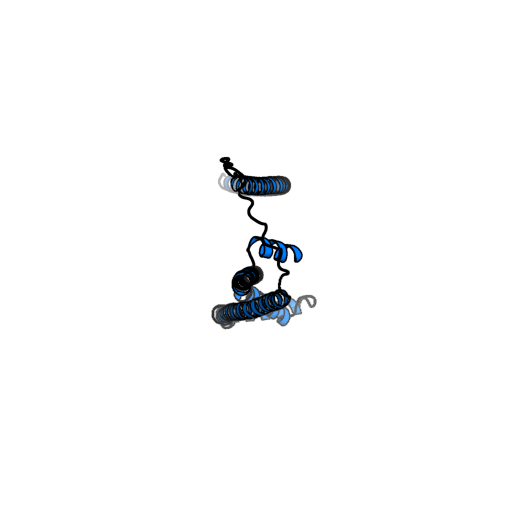1 1.00 83.44 87 PRO A C 1
ATOM 690 O O . PRO A 1 87 ? -19.245 -3.378 34.551 1.00 83.44 87 PRO A O 1
ATOM 693 N N . VAL A 1 88 ? -18.448 -4.036 36.538 1.00 82.69 88 VAL A N 1
ATOM 694 C CA . VAL A 1 88 ? -17.017 -4.060 36.146 1.00 82.69 88 VAL A CA 1
ATOM 695 C C . VAL A 1 88 ? -16.755 -4.992 34.947 1.00 82.69 88 VAL A C 1
ATOM 697 O O . VAL A 1 88 ? -15.788 -4.832 34.211 1.00 82.69 88 VAL A O 1
ATOM 700 N N . GLN A 1 89 ? -17.638 -5.967 34.711 1.00 88.81 89 GLN A N 1
ATOM 701 C CA . GLN A 1 89 ? -17.587 -6.844 33.538 1.00 88.81 89 GLN A CA 1
ATOM 702 C C . GLN A 1 89 ? -17.763 -6.080 32.215 1.00 88.81 89 GLN A C 1
ATOM 704 O O . GLN A 1 89 ? -17.274 -6.540 31.189 1.00 88.81 89 GLN A O 1
ATOM 709 N N . VAL A 1 90 ? -18.415 -4.914 32.235 1.00 89.44 90 VAL A N 1
ATOM 710 C CA . VAL A 1 90 ? -18.593 -4.062 31.052 1.00 89.44 90 VAL A CA 1
ATOM 711 C C . VAL A 1 90 ? -17.249 -3.532 30.562 1.00 89.44 90 VAL A C 1
ATOM 713 O O . VAL A 1 90 ? -16.984 -3.606 29.368 1.00 89.44 90 VAL A O 1
ATOM 716 N N . ASP A 1 91 ? -16.357 -3.115 31.467 1.00 89.00 91 ASP A N 1
ATOM 717 C CA . ASP A 1 91 ? -15.005 -2.666 31.102 1.00 89.00 91 ASP A CA 1
ATOM 718 C C . ASP A 1 91 ? -14.215 -3.786 30.405 1.00 89.00 91 ASP A C 1
ATOM 720 O O . ASP A 1 91 ? -13.489 -3.554 29.437 1.00 89.00 91 ASP A O 1
ATOM 724 N N . GLN A 1 92 ? -14.385 -5.029 30.870 1.00 90.62 92 GLN A N 1
ATOM 725 C CA . GLN A 1 92 ? -13.754 -6.203 30.266 1.00 90.62 92 GLN A CA 1
ATOM 726 C C . GLN A 1 92 ? -14.329 -6.513 28.880 1.00 90.62 92 GLN A C 1
ATOM 728 O O . GLN A 1 92 ? -13.564 -6.852 27.977 1.00 90.62 92 GLN A O 1
ATOM 733 N N . GLU A 1 93 ? -15.644 -6.380 28.688 1.00 92.12 93 GLU A N 1
ATOM 734 C CA . GLU A 1 93 ? -16.266 -6.565 27.372 1.00 92.12 93 GLU A CA 1
ATOM 735 C C . GLU A 1 93 ? -15.894 -5.451 26.389 1.00 92.12 93 GLU A C 1
ATOM 737 O O . GLU A 1 93 ? -15.645 -5.746 25.224 1.00 92.12 93 GLU A O 1
ATOM 742 N N . VAL A 1 94 ? -15.760 -4.200 26.838 1.00 91.50 94 VAL A N 1
ATOM 743 C CA . VAL A 1 94 ? -15.267 -3.095 25.996 1.00 91.50 94 VAL A CA 1
ATOM 744 C C . VAL A 1 94 ? -13.811 -3.335 25.588 1.00 91.50 94 VAL A C 1
ATOM 746 O O . VAL A 1 94 ? -13.467 -3.215 24.411 1.00 91.50 94 VAL A O 1
ATOM 749 N N . ALA A 1 95 ? -12.953 -3.749 26.526 1.00 93.12 95 ALA A N 1
ATOM 750 C CA . ALA A 1 95 ? -11.569 -4.111 26.221 1.00 93.12 95 ALA A CA 1
ATOM 751 C C . ALA A 1 95 ? -11.479 -5.297 25.242 1.00 93.12 95 ALA A C 1
ATOM 753 O O . ALA A 1 95 ? -10.633 -5.305 24.342 1.00 93.12 95 ALA A O 1
ATOM 754 N N . LEU A 1 96 ? -12.362 -6.290 25.387 1.00 95.19 96 LEU A N 1
ATOM 755 C CA . LEU A 1 96 ? -12.463 -7.409 24.455 1.00 95.19 96 LEU A CA 1
ATOM 756 C C . LEU A 1 96 ? -12.938 -6.945 23.072 1.00 95.19 96 LEU A C 1
ATOM 758 O O . LEU A 1 96 ? -12.326 -7.325 22.078 1.00 95.19 96 LEU A O 1
ATOM 762 N N . ALA A 1 97 ? -13.950 -6.078 23.002 1.00 94.44 97 ALA A N 1
ATOM 763 C CA . ALA A 1 97 ? -14.463 -5.515 21.755 1.00 94.44 97 ALA A CA 1
ATOM 764 C C . ALA A 1 97 ? -13.378 -4.754 20.977 1.00 94.44 97 ALA A C 1
ATOM 766 O O . ALA A 1 97 ? -13.219 -4.979 19.779 1.00 94.44 97 ALA A O 1
ATOM 767 N N . LEU A 1 98 ? -12.579 -3.927 21.663 1.00 95.38 98 LEU A N 1
ATOM 768 C CA . LEU A 1 98 ? -11.419 -3.235 21.084 1.00 95.38 98 LEU A CA 1
ATOM 769 C C . LEU A 1 98 ? -10.399 -4.220 20.502 1.00 95.38 98 LEU A C 1
ATOM 771 O O . LEU A 1 98 ? -9.931 -4.059 19.373 1.00 95.38 98 LEU A O 1
ATOM 775 N N . LYS A 1 99 ? -10.061 -5.263 21.267 1.00 97.62 99 LYS A N 1
ATOM 776 C CA . LYS A 1 99 ? -9.109 -6.289 20.834 1.00 97.62 99 LYS A CA 1
ATOM 777 C C . LYS A 1 99 ? -9.620 -7.051 19.612 1.00 97.62 99 LYS A C 1
ATOM 779 O O . LYS A 1 99 ? -8.860 -7.274 18.675 1.00 97.62 99 LYS A O 1
ATOM 784 N N . GLU A 1 100 ? -10.879 -7.467 19.621 1.00 97.12 100 GLU A N 1
ATOM 785 C CA . GLU A 1 100 ? -11.475 -8.229 18.523 1.00 97.12 100 GLU A CA 1
ATOM 786 C C . GLU A 1 100 ? -11.635 -7.381 17.259 1.00 97.12 100 GLU A C 1
ATOM 788 O O . GLU A 1 100 ? -11.274 -7.847 16.181 1.00 97.12 100 GLU A O 1
ATOM 793 N N . ALA A 1 101 ? -12.086 -6.127 17.382 1.00 97.06 101 ALA A N 1
ATOM 794 C CA . ALA A 1 101 ? -12.167 -5.194 16.258 1.00 97.06 101 ALA A CA 1
ATOM 795 C C . ALA A 1 101 ? -10.791 -4.962 15.619 1.00 97.06 101 ALA A C 1
ATOM 797 O O . ALA A 1 101 ? -10.659 -4.934 14.393 1.00 97.06 101 ALA A O 1
ATOM 798 N N . ARG A 1 102 ? -9.743 -4.863 16.445 1.00 97.38 102 ARG A N 1
ATOM 799 C CA . ARG A 1 102 ? -8.363 -4.775 15.967 1.00 97.38 102 ARG A CA 1
ATOM 800 C C . ARG A 1 102 ? -7.944 -6.023 15.193 1.00 97.38 102 ARG A C 1
ATOM 802 O O . ARG A 1 102 ? -7.435 -5.880 14.090 1.00 97.38 102 ARG A O 1
ATOM 809 N N . VAL A 1 103 ? -8.155 -7.220 15.744 1.00 98.12 103 VAL A N 1
ATOM 810 C CA . VAL A 1 103 ? -7.783 -8.483 15.076 1.00 98.12 103 VAL A CA 1
ATOM 811 C C . VAL A 1 103 ? -8.500 -8.625 13.732 1.00 98.12 103 VAL A C 1
ATOM 813 O O . VAL A 1 103 ? -7.872 -8.969 12.735 1.00 98.12 103 VAL A O 1
ATOM 816 N N . GLU A 1 104 ? -9.795 -8.316 13.679 1.00 97.69 104 GLU A N 1
ATOM 817 C CA . GLU A 1 104 ? -10.565 -8.377 12.433 1.00 97.69 104 GLU A CA 1
ATOM 818 C C . GLU A 1 104 ? -10.056 -7.365 11.396 1.00 97.69 104 GLU A C 1
ATOM 820 O O . GLU A 1 104 ? -9.920 -7.683 10.214 1.00 97.69 104 GLU A O 1
ATOM 825 N N . THR A 1 105 ? -9.693 -6.161 11.842 1.00 97.88 105 THR A N 1
ATOM 826 C CA . THR A 1 105 ? -9.099 -5.139 10.971 1.00 97.88 105 THR A CA 1
ATOM 827 C C . THR A 1 105 ? -7.719 -5.550 10.466 1.00 97.88 105 THR A C 1
ATOM 829 O O . THR A 1 105 ? -7.422 -5.360 9.292 1.00 97.88 105 THR A O 1
ATOM 832 N N . GLU A 1 106 ? -6.874 -6.135 11.318 1.00 97.88 106 GLU A N 1
ATOM 833 C CA . GLU A 1 106 ? -5.554 -6.638 10.922 1.00 97.88 106 GLU A CA 1
ATOM 834 C C . GLU A 1 106 ? -5.684 -7.745 9.864 1.00 97.88 106 GLU A C 1
ATOM 836 O O . GLU A 1 106 ? -4.952 -7.733 8.871 1.00 97.88 106 GLU A O 1
ATOM 841 N N . ASN A 1 107 ? -6.658 -8.649 10.017 1.00 98.25 107 ASN A N 1
ATOM 842 C CA . ASN A 1 107 ? -6.951 -9.681 9.021 1.00 98.25 107 ASN A CA 1
ATOM 843 C C . ASN A 1 107 ? -7.413 -9.069 7.690 1.00 98.25 107 ASN A C 1
ATOM 845 O O . ASN A 1 107 ? -6.917 -9.452 6.630 1.00 98.25 107 ASN A O 1
ATOM 849 N N . PHE A 1 108 ? -8.328 -8.096 7.743 1.00 97.62 108 PHE A N 1
ATOM 850 C CA . PHE A 1 108 ? -8.803 -7.367 6.568 1.00 97.62 108 PHE A CA 1
ATOM 851 C C . PHE A 1 108 ? -7.658 -6.651 5.836 1.00 97.62 108 PHE A C 1
ATOM 853 O O . PHE A 1 108 ? -7.472 -6.857 4.637 1.00 97.62 108 PHE A O 1
ATOM 860 N N . ALA A 1 109 ? -6.858 -5.861 6.555 1.00 97.81 109 ALA A N 1
ATOM 861 C CA . ALA A 1 109 ? -5.730 -5.126 5.993 1.00 97.81 109 ALA A CA 1
ATOM 862 C C . ALA A 1 109 ? -4.692 -6.072 5.373 1.00 97.81 109 ALA A C 1
ATOM 864 O O . ALA A 1 109 ? -4.183 -5.809 4.285 1.00 97.81 109 ALA A O 1
ATOM 865 N N . SER A 1 110 ? -4.414 -7.202 6.031 1.00 98.00 110 SER A N 1
ATOM 866 C CA . SER A 1 110 ? -3.498 -8.220 5.504 1.00 98.00 110 SER A CA 1
ATOM 867 C C . SER A 1 110 ? -4.001 -8.801 4.183 1.00 98.00 110 SER A C 1
ATOM 869 O O . SER A 1 110 ? -3.246 -8.866 3.216 1.00 98.00 110 SER A O 1
ATOM 871 N N . ALA A 1 111 ? -5.288 -9.147 4.106 1.00 98.06 111 ALA A N 1
ATOM 872 C CA . ALA A 1 111 ? -5.881 -9.673 2.881 1.00 98.06 111 ALA A CA 1
ATOM 873 C C . ALA A 1 111 ? -5.837 -8.656 1.727 1.00 98.06 111 ALA A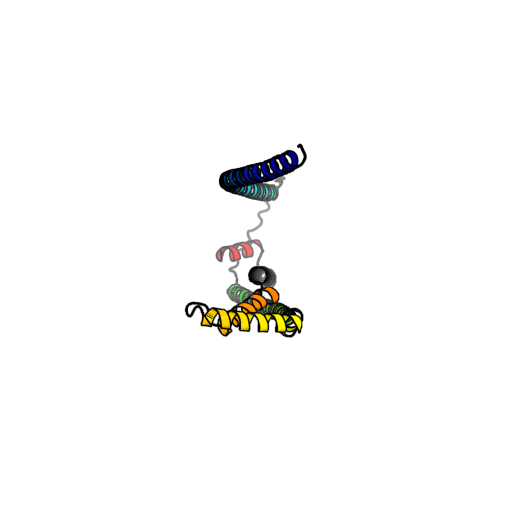 C 1
ATOM 875 O O . ALA A 1 111 ? -5.534 -9.013 0.589 1.00 98.06 111 ALA A O 1
ATOM 876 N N . GLN A 1 112 ? -6.101 -7.379 2.009 1.00 97.25 112 GLN A N 1
ATOM 877 C CA . GLN A 1 112 ? -6.019 -6.319 1.003 1.00 97.25 112 GLN A CA 1
ATOM 878 C C . GLN A 1 112 ? -4.576 -6.059 0.539 1.00 97.25 112 GLN A C 1
ATOM 880 O O . GLN A 1 112 ? -4.336 -5.847 -0.649 1.00 97.25 112 GLN A O 1
ATOM 885 N N . LEU A 1 113 ? -3.592 -6.140 1.441 1.00 97.56 113 LEU A N 1
ATOM 886 C CA . LEU A 1 113 ? -2.174 -6.076 1.072 1.00 97.56 113 LEU A CA 1
ATOM 887 C C . LEU A 1 113 ? -1.761 -7.229 0.158 1.00 97.56 113 LEU A C 1
ATOM 889 O O . LEU A 1 113 ? -0.987 -7.013 -0.777 1.00 97.56 113 LEU A O 1
ATOM 893 N N . ASP A 1 114 ? -2.277 -8.434 0.395 1.00 98.00 114 ASP A N 1
ATOM 894 C CA . ASP A 1 114 ? -2.022 -9.584 -0.472 1.00 98.00 114 ASP A CA 1
ATOM 895 C C . ASP A 1 114 ? -2.596 -9.370 -1.879 1.00 98.00 114 ASP A C 1
ATOM 897 O O . ASP A 1 114 ? -1.916 -9.665 -2.867 1.00 98.00 114 ASP A O 1
ATOM 901 N N . LEU A 1 115 ? -3.798 -8.792 -1.989 1.00 96.88 115 LEU A N 1
ATOM 902 C CA . LEU A 1 115 ? -4.387 -8.408 -3.277 1.00 96.88 115 LEU A CA 1
ATOM 903 C C . LEU A 1 115 ? -3.547 -7.340 -3.985 1.00 96.88 115 LEU A C 1
ATOM 905 O O . LEU A 1 115 ? -3.179 -7.513 -5.147 1.00 96.88 115 LEU A O 1
ATOM 909 N N . TRP A 1 116 ? -3.162 -6.279 -3.274 1.00 96.44 116 TRP A N 1
ATOM 910 C CA . TRP A 1 116 ? -2.295 -5.238 -3.825 1.00 96.44 116 TRP A CA 1
ATOM 911 C C . TRP A 1 116 ? -0.957 -5.812 -4.310 1.00 96.44 116 TRP A C 1
ATOM 913 O O . TRP A 1 116 ? -0.490 -5.489 -5.404 1.00 96.44 116 TRP A O 1
ATOM 923 N N . LYS A 1 117 ? -0.347 -6.718 -3.538 1.00 96.25 117 LYS A N 1
ATOM 924 C CA . LYS A 1 117 ? 0.884 -7.412 -3.925 1.00 96.25 117 LYS A CA 1
ATOM 925 C C . LYS A 1 117 ? 0.678 -8.274 -5.170 1.00 96.25 117 LYS A C 1
ATOM 927 O O . LYS A 1 117 ? 1.556 -8.291 -6.033 1.00 96.25 117 LYS A O 1
ATOM 932 N N . ALA A 1 118 ? -0.447 -8.977 -5.281 1.00 96.56 118 ALA A N 1
ATOM 933 C CA . ALA A 1 118 ? -0.776 -9.751 -6.474 1.00 96.56 118 ALA A CA 1
ATOM 934 C C . ALA A 1 118 ? -0.883 -8.847 -7.713 1.00 96.56 118 ALA A C 1
ATOM 936 O O . ALA A 1 118 ? -0.314 -9.173 -8.754 1.00 96.56 118 ALA A O 1
ATOM 937 N N . ASP A 1 119 ? -1.499 -7.671 -7.587 1.00 94.81 119 ASP A N 1
ATOM 938 C CA . ASP A 1 119 ? -1.572 -6.682 -8.669 1.00 94.81 119 ASP A CA 1
ATOM 939 C C . ASP A 1 119 ? -0.200 -6.107 -9.043 1.00 94.81 119 ASP A C 1
ATOM 941 O O . ASP A 1 119 ? 0.097 -5.902 -10.224 1.00 94.81 119 ASP A O 1
ATOM 945 N N . VAL A 1 120 ? 0.664 -5.857 -8.055 1.00 95.62 120 VAL A N 1
ATOM 946 C CA . VAL A 1 120 ? 2.065 -5.470 -8.288 1.00 95.62 120 VAL A CA 1
ATOM 947 C C . VAL A 1 120 ? 2.787 -6.559 -9.080 1.00 95.62 120 VAL A C 1
ATOM 949 O O . VAL A 1 120 ? 3.418 -6.253 -10.092 1.00 95.62 120 VAL A O 1
ATOM 952 N N . MET A 1 121 ? 2.669 -7.822 -8.665 1.00 96.19 121 MET A N 1
ATOM 953 C CA . MET A 1 121 ? 3.297 -8.957 -9.348 1.00 96.19 121 MET A CA 1
ATOM 954 C C . MET A 1 121 ? 2.759 -9.146 -10.763 1.00 96.19 121 MET A C 1
ATOM 956 O O . MET A 1 121 ? 3.537 -9.345 -11.688 1.00 96.19 121 MET A O 1
ATOM 960 N N . LYS A 1 122 ? 1.458 -8.958 -10.973 1.00 96.06 122 LYS A N 1
ATOM 961 C CA . LYS A 1 122 ? 0.877 -8.976 -12.313 1.00 96.06 122 LYS A CA 1
ATOM 962 C C . LYS A 1 122 ? 1.508 -7.924 -13.229 1.00 96.06 122 LYS A C 1
ATOM 964 O O . LYS A 1 122 ? 1.786 -8.207 -14.386 1.00 96.06 122 LYS A O 1
ATOM 969 N N . ARG A 1 123 ? 1.803 -6.718 -12.726 1.00 96.12 123 ARG A N 1
ATOM 970 C CA . ARG A 1 123 ? 2.536 -5.703 -13.509 1.00 96.12 123 ARG A CA 1
ATOM 971 C C . ARG A 1 123 ? 3.996 -6.082 -13.757 1.00 96.12 123 ARG A C 1
ATOM 973 O O . ARG A 1 123 ? 4.549 -5.652 -14.770 1.00 96.12 123 ARG A O 1
ATOM 980 N N . VAL A 1 124 ? 4.628 -6.851 -12.864 1.00 95.88 124 VAL A N 1
ATOM 981 C CA . VAL A 1 124 ? 5.947 -7.435 -13.152 1.00 95.88 124 VAL A CA 1
ATOM 982 C C . VAL A 1 124 ? 5.837 -8.299 -14.400 1.00 95.88 124 VAL A C 1
ATOM 984 O O . VAL A 1 124 ? 6.545 -8.035 -15.370 1.00 95.88 124 VAL A O 1
ATOM 987 N N . ASP A 1 125 ? 4.912 -9.252 -14.395 1.00 93.81 125 ASP A N 1
ATOM 988 C CA . ASP A 1 125 ? 4.778 -10.242 -15.459 1.00 93.81 125 ASP A CA 1
ATOM 989 C C . ASP A 1 125 ? 4.309 -9.604 -16.776 1.00 93.81 125 ASP A C 1
ATOM 991 O O . ASP A 1 125 ? 5.022 -9.661 -17.777 1.00 93.81 125 ASP A O 1
ATOM 995 N N . ASP A 1 126 ? 3.178 -8.898 -16.749 1.00 93.62 126 ASP A N 1
ATOM 996 C CA . ASP A 1 126 ? 2.500 -8.408 -17.955 1.00 93.62 126 ASP A CA 1
ATOM 997 C C . ASP A 1 126 ? 3.170 -7.166 -18.573 1.00 93.62 126 ASP A C 1
ATOM 999 O O . ASP A 1 126 ? 3.003 -6.891 -19.758 1.00 93.62 126 ASP A O 1
ATOM 1003 N N . ASN A 1 127 ? 3.899 -6.360 -17.787 1.00 94.00 127 ASN A N 1
ATOM 1004 C CA . ASN A 1 127 ? 4.463 -5.095 -18.279 1.00 94.00 127 ASN A CA 1
ATOM 1005 C C . ASN A 1 127 ? 5.987 -5.052 -18.242 1.00 94.00 127 ASN A C 1
ATOM 1007 O O . ASN A 1 127 ? 6.611 -4.561 -19.189 1.00 94.00 127 ASN A O 1
ATOM 1011 N N . PHE A 1 128 ? 6.602 -5.451 -17.125 1.00 96.06 128 PHE A N 1
ATOM 1012 C CA . PHE A 1 128 ? 8.046 -5.311 -16.959 1.00 96.06 128 PHE A CA 1
ATOM 1013 C C . PHE A 1 128 ? 8.812 -6.422 -17.668 1.00 96.06 128 PHE A C 1
ATOM 1015 O O . PHE A 1 128 ? 9.733 -6.103 -18.419 1.00 96.06 128 PHE A O 1
ATOM 1022 N N . LEU A 1 129 ? 8.438 -7.689 -17.475 1.00 95.56 129 LEU A N 1
ATOM 1023 C CA . LEU A 1 129 ? 9.117 -8.817 -18.115 1.00 95.56 129 LEU A CA 1
ATOM 1024 C C . LEU A 1 129 ? 8.936 -8.787 -19.633 1.00 95.56 129 LEU A C 1
ATOM 1026 O O . LEU A 1 129 ? 9.929 -8.904 -20.349 1.00 95.56 129 LEU A O 1
ATOM 1030 N N . ASP A 1 130 ? 7.728 -8.507 -20.121 1.00 94.81 130 ASP A N 1
ATOM 1031 C CA . ASP A 1 130 ? 7.461 -8.311 -21.553 1.00 94.81 130 ASP A CA 1
ATOM 1032 C C . ASP A 1 130 ? 8.329 -7.205 -22.165 1.00 94.81 130 ASP A C 1
ATOM 1034 O O . ASP A 1 130 ? 8.910 -7.354 -23.245 1.00 94.81 130 ASP A O 1
ATOM 1038 N N . TRP A 1 131 ? 8.488 -6.085 -21.455 1.00 94.81 131 TRP A N 1
ATOM 1039 C CA . TRP A 1 131 ? 9.396 -5.030 -21.887 1.00 94.81 131 TRP A CA 1
ATOM 1040 C C . TRP A 1 131 ? 10.863 -5.480 -21.833 1.00 94.81 131 TRP A C 1
ATOM 1042 O O . TRP A 1 131 ? 11.593 -5.275 -22.804 1.00 94.81 131 TRP A O 1
ATOM 1052 N N . TYR A 1 132 ? 11.301 -6.087 -20.731 1.00 93.69 132 TYR A N 1
ATOM 1053 C CA . TYR A 1 132 ? 12.696 -6.450 -20.479 1.00 93.69 132 TYR A CA 1
ATOM 1054 C C . TYR A 1 132 ? 13.204 -7.539 -21.435 1.00 93.69 132 TYR A C 1
ATOM 1056 O O . TYR A 1 132 ? 14.307 -7.430 -21.976 1.00 93.69 132 TYR A O 1
ATOM 1064 N N . PHE A 1 133 ? 12.391 -8.568 -21.680 1.00 94.81 133 PHE A N 1
ATOM 1065 C CA . PHE A 1 133 ? 12.698 -9.662 -22.602 1.00 94.81 133 PHE A CA 1
ATOM 1066 C C . PHE A 1 133 ? 12.294 -9.374 -24.050 1.00 94.81 133 PHE A C 1
ATOM 1068 O O . PHE A 1 133 ? 12.688 -10.109 -24.956 1.00 94.81 133 PHE A O 1
ATOM 1075 N N . GLY A 1 134 ? 11.569 -8.283 -24.301 1.00 95.12 134 GLY A N 1
ATOM 1076 C CA . GLY A 1 134 ? 11.237 -7.843 -25.648 1.00 95.12 134 GLY A CA 1
ATOM 1077 C C . GLY A 1 134 ? 12.492 -7.602 -26.491 1.00 95.12 134 GLY A C 1
ATOM 1078 O O . GLY A 1 134 ? 13.341 -6.774 -26.152 1.00 95.12 134 GLY A O 1
ATOM 1079 N N . TYR A 1 135 ? 12.582 -8.284 -27.636 1.00 90.88 135 TYR A N 1
ATOM 1080 C CA . TYR A 1 135 ? 13.757 -8.273 -28.517 1.00 90.88 135 TYR A CA 1
ATOM 1081 C C . TYR A 1 135 ? 14.268 -6.859 -28.834 1.00 90.88 135 TYR A C 1
ATOM 1083 O O . TYR A 1 135 ? 15.452 -6.567 -28.672 1.00 90.88 135 TYR A O 1
ATOM 1091 N N . PHE A 1 136 ? 13.378 -5.944 -29.233 1.00 92.50 136 PHE A N 1
ATOM 1092 C CA . PHE A 1 136 ? 13.771 -4.576 -29.577 1.00 92.50 136 PHE A CA 1
ATOM 1093 C C . PHE A 1 136 ? 14.350 -3.810 -28.376 1.00 92.50 136 PHE A C 1
ATOM 1095 O O . PHE A 1 136 ? 15.342 -3.093 -28.512 1.00 92.50 136 PHE A O 1
ATOM 1102 N N . ASN A 1 137 ? 13.780 -3.995 -27.182 1.00 93.12 137 ASN A N 1
ATOM 1103 C CA . ASN A 1 137 ? 14.280 -3.348 -25.971 1.00 93.12 137 ASN A CA 1
ATOM 1104 C C . ASN A 1 137 ? 15.665 -3.875 -25.603 1.00 93.12 137 ASN A C 1
ATOM 1106 O O . ASN A 1 137 ? 16.541 -3.074 -25.278 1.00 93.12 137 ASN A O 1
ATOM 1110 N N . GLN A 1 138 ? 15.898 -5.183 -25.731 1.00 94.25 138 GLN A N 1
ATOM 1111 C CA . GLN A 1 138 ? 17.219 -5.771 -25.514 1.00 94.25 138 GLN A CA 1
ATOM 1112 C C . GLN A 1 138 ? 18.272 -5.188 -26.462 1.00 94.25 138 GLN A C 1
ATOM 1114 O O . GLN A 1 138 ? 19.348 -4.808 -26.004 1.00 94.25 138 GLN A O 1
ATOM 1119 N N . GLN A 1 139 ? 17.952 -5.017 -27.751 1.00 95.44 139 GLN A N 1
ATOM 1120 C CA . GLN A 1 139 ? 18.869 -4.378 -28.706 1.00 95.44 139 GLN A CA 1
ATOM 1121 C C . GLN A 1 139 ? 19.181 -2.927 -28.313 1.00 95.44 139 GLN A C 1
ATOM 1123 O O . GLN A 1 139 ? 20.338 -2.507 -28.317 1.00 95.44 139 GLN A O 1
ATOM 1128 N N . VAL A 1 140 ? 18.167 -2.160 -27.900 1.00 93.31 140 VAL A N 1
ATOM 1129 C CA . VAL A 1 140 ? 18.356 -0.779 -27.426 1.00 93.31 140 VAL A CA 1
ATOM 1130 C C . VAL A 1 140 ? 19.193 -0.727 -26.140 1.00 93.31 140 VAL A C 1
ATOM 1132 O O . VAL A 1 140 ? 19.994 0.196 -25.971 1.00 93.31 140 VAL A O 1
ATOM 1135 N N . LEU A 1 141 ? 19.011 -1.672 -25.213 1.00 94.00 141 LEU A N 1
ATOM 1136 C CA . LEU A 1 141 ? 19.807 -1.768 -23.985 1.00 94.00 141 LEU A CA 1
ATOM 1137 C C . LEU A 1 141 ? 21.266 -2.126 -24.294 1.00 94.00 141 LEU A C 1
ATOM 1139 O O . LEU A 1 141 ? 22.159 -1.452 -23.784 1.00 94.00 141 LEU A O 1
ATOM 1143 N N . ALA A 1 142 ? 21.503 -3.092 -25.184 1.00 93.12 142 ALA A N 1
ATOM 1144 C CA . ALA A 1 142 ? 22.840 -3.474 -25.634 1.00 93.12 142 ALA A CA 1
ATOM 1145 C C . ALA A 1 142 ? 23.562 -2.310 -26.332 1.00 93.12 142 ALA A C 1
ATOM 1147 O O . ALA A 1 142 ? 24.695 -1.981 -25.983 1.00 93.12 142 ALA A O 1
ATOM 1148 N N . ALA A 1 143 ? 22.882 -1.615 -27.249 1.00 94.12 143 ALA A N 1
ATOM 1149 C CA . ALA A 1 143 ? 23.436 -0.441 -27.918 1.00 94.12 143 ALA A CA 1
ATOM 1150 C C . ALA A 1 143 ? 23.807 0.665 -26.916 1.00 94.12 143 ALA A C 1
ATOM 1152 O O . ALA A 1 143 ? 24.886 1.247 -26.998 1.00 94.12 143 ALA A O 1
ATOM 1153 N N . LYS A 1 144 ? 22.945 0.936 -25.927 1.00 92.81 144 LYS A N 1
ATOM 1154 C CA . LYS A 1 144 ? 23.229 1.929 -24.879 1.00 92.81 144 LYS A CA 1
ATOM 1155 C C . LYS A 1 144 ? 24.393 1.526 -23.980 1.00 92.81 144 LYS A C 1
ATOM 1157 O O . LYS A 1 144 ? 25.177 2.398 -23.624 1.00 92.81 144 LYS A O 1
ATOM 1162 N N . TYR A 1 145 ? 24.511 0.248 -23.633 1.00 94.88 145 TYR A N 1
ATOM 1163 C CA . TYR A 1 145 ? 25.636 -0.269 -22.858 1.00 94.88 145 TYR A CA 1
ATOM 1164 C C . TYR A 1 145 ? 26.963 -0.044 -23.602 1.00 94.88 145 TYR A C 1
ATOM 1166 O O . TYR A 1 145 ? 27.889 0.535 -23.040 1.00 94.88 145 TYR A O 1
ATOM 1174 N N . LEU A 1 146 ? 27.024 -0.389 -24.894 1.00 94.75 146 LEU A N 1
ATOM 1175 C CA . LEU A 1 146 ? 28.213 -0.165 -25.729 1.00 94.75 146 LEU A CA 1
ATOM 1176 C C . LEU A 1 146 ? 28.561 1.323 -25.866 1.00 94.75 146 LEU A C 1
ATOM 1178 O O . LEU A 1 146 ? 29.719 1.710 -25.700 1.00 94.75 146 LEU A O 1
ATOM 1182 N N . LEU A 1 147 ? 27.558 2.169 -26.120 1.00 93.56 147 LEU A N 1
ATOM 1183 C CA . LEU A 1 147 ? 27.747 3.619 -26.187 1.00 93.56 147 LEU A CA 1
ATOM 1184 C C . LEU A 1 147 ? 28.271 4.174 -24.858 1.00 93.56 147 LEU A C 1
ATOM 1186 O O . LEU A 1 147 ? 29.231 4.943 -24.860 1.00 93.56 147 LEU A O 1
ATOM 1190 N N . GLN A 1 148 ? 27.708 3.745 -23.726 1.00 93.81 148 GLN A N 1
ATOM 1191 C CA . GLN A 1 148 ? 28.196 4.149 -22.410 1.00 93.81 148 GLN A CA 1
ATOM 1192 C C . GLN A 1 148 ? 29.634 3.672 -22.172 1.00 93.81 148 GLN A C 1
ATOM 1194 O O . GLN A 1 148 ? 30.422 4.426 -21.613 1.00 93.81 148 GLN A O 1
ATOM 1199 N N . GLY A 1 149 ? 29.996 2.469 -22.629 1.00 91.94 149 GLY A N 1
ATOM 1200 C CA . GLY A 1 149 ? 31.361 1.939 -22.530 1.00 91.94 149 GLY A CA 1
ATOM 1201 C C . GLY A 1 149 ? 32.361 2.799 -23.280 1.00 91.94 149 GLY A C 1
ATOM 1202 O O . GLY A 1 149 ? 33.382 3.190 -22.719 1.00 91.94 149 GLY A O 1
ATOM 1203 N N . SER A 1 150 ? 32.020 3.180 -24.511 1.00 91.94 150 SER A N 1
ATOM 1204 C CA . SER A 1 150 ? 32.844 4.111 -25.282 1.00 91.94 150 SER A CA 1
ATOM 1205 C C . SER A 1 150 ? 32.966 5.470 -24.585 1.00 91.94 150 SER A C 1
ATOM 1207 O O . SER A 1 150 ? 34.068 5.989 -24.442 1.00 91.94 150 SER A O 1
ATOM 1209 N N . TYR A 1 151 ? 31.864 6.016 -24.065 1.00 91.75 151 TYR A N 1
ATOM 1210 C CA . TYR A 1 151 ? 31.868 7.306 -23.381 1.00 91.75 151 TYR A CA 1
ATOM 1211 C C . TYR A 1 151 ? 32.688 7.283 -22.085 1.00 91.75 151 TYR A C 1
ATOM 1213 O O . TYR A 1 151 ? 33.466 8.200 -21.843 1.00 91.75 151 TYR A O 1
ATOM 1221 N N . HIS A 1 152 ? 32.564 6.223 -21.283 1.00 91.38 152 HIS A N 1
ATOM 1222 C CA . HIS A 1 152 ? 33.344 6.033 -20.062 1.00 91.38 152 HIS A CA 1
ATOM 1223 C C . HIS A 1 152 ? 34.842 5.868 -20.357 1.00 91.38 152 HIS A C 1
ATOM 1225 O O . HIS A 1 152 ? 35.673 6.388 -19.619 1.00 91.38 152 HIS A O 1
ATOM 1231 N N . TRP A 1 153 ? 35.201 5.219 -21.472 1.00 90.56 153 TRP A N 1
ATOM 1232 C CA . TRP A 1 153 ? 36.598 5.109 -21.900 1.00 90.56 153 TRP A CA 1
ATOM 1233 C C . TRP A 1 153 ? 37.235 6.477 -22.191 1.00 90.56 153 TRP A C 1
ATOM 1235 O O . TRP A 1 153 ? 38.379 6.715 -21.808 1.00 90.56 153 TRP A O 1
ATOM 1245 N N . PHE A 1 154 ? 36.491 7.398 -22.812 1.00 92.56 154 PHE A N 1
ATOM 1246 C CA . PHE A 1 154 ? 36.956 8.772 -23.050 1.00 92.56 154 PHE A CA 1
ATOM 1247 C C . PHE A 1 154 ? 36.807 9.693 -21.829 1.00 92.56 154 PHE A C 1
ATOM 1249 O O . PHE A 1 154 ? 37.511 10.697 -21.730 1.00 92.56 154 PHE A O 1
ATOM 1256 N N . ASN A 1 155 ? 35.894 9.381 -20.909 1.00 90.94 155 ASN A N 1
ATOM 1257 C CA . ASN A 1 155 ? 35.616 10.166 -19.714 1.00 90.94 155 ASN A CA 1
ATOM 1258 C C . ASN A 1 155 ? 35.470 9.255 -18.487 1.00 90.94 155 ASN A C 1
ATOM 1260 O O . ASN A 1 155 ? 34.369 8.820 -18.146 1.00 90.94 155 ASN A O 1
ATOM 1264 N N . SER A 1 156 ? 36.573 9.044 -17.773 1.00 85.50 156 SER A N 1
ATOM 1265 C CA . SER A 1 156 ? 36.635 8.176 -16.590 1.00 85.50 156 SER A CA 1
ATOM 1266 C C . SER A 1 156 ? 35.787 8.651 -15.403 1.00 85.50 156 SER A C 1
ATOM 1268 O O . SER A 1 156 ? 35.540 7.872 -14.487 1.00 85.50 156 SER A O 1
ATOM 1270 N N . SER A 1 157 ? 35.314 9.904 -15.410 1.00 89.31 157 SER A N 1
ATOM 1271 C CA . SER A 1 157 ? 34.371 10.426 -14.407 1.00 89.31 157 SER A CA 1
ATOM 1272 C C . SER A 1 157 ? 32.903 10.109 -14.723 1.00 89.31 157 SER A C 1
ATOM 1274 O O . SER A 1 157 ? 32.022 10.323 -13.889 1.00 89.31 157 SER A O 1
ATOM 1276 N N . ALA A 1 158 ? 32.612 9.614 -15.930 1.00 88.94 158 ALA A N 1
ATOM 1277 C CA . ALA A 1 158 ? 31.277 9.173 -16.302 1.00 88.94 158 ALA A CA 1
ATOM 1278 C C . ALA A 1 158 ? 30.919 7.853 -15.607 1.00 88.94 158 ALA A C 1
ATOM 1280 O O . ALA A 1 158 ? 31.794 7.051 -15.296 1.00 88.94 158 ALA A O 1
ATOM 1281 N N . ARG A 1 159 ? 29.618 7.587 -15.440 1.00 90.19 159 ARG A N 1
ATOM 1282 C CA . ARG A 1 159 ? 29.135 6.296 -14.922 1.00 90.19 159 ARG A CA 1
ATOM 1283 C C . ARG A 1 159 ? 29.628 5.126 -15.759 1.00 90.19 159 ARG A C 1
ATOM 1285 O O . ARG A 1 159 ? 29.732 5.251 -16.987 1.00 90.19 159 ARG A O 1
ATOM 1292 N N . THR A 1 160 ? 29.824 3.985 -15.113 1.00 94.25 160 THR A N 1
ATOM 1293 C CA . THR A 1 160 ? 30.154 2.757 -15.833 1.00 94.25 160 THR A CA 1
ATOM 1294 C C . THR A 1 160 ? 28.963 2.288 -16.686 1.00 94.25 160 THR A C 1
ATOM 1296 O O . THR A 1 160 ? 27.805 2.671 -16.444 1.00 94.25 160 THR A O 1
ATOM 1299 N N . PRO A 1 161 ? 29.205 1.470 -17.721 1.00 91.94 161 PRO A N 1
ATOM 1300 C CA . PRO A 1 161 ? 28.143 0.849 -18.514 1.00 91.94 161 PRO A CA 1
ATOM 1301 C C . PRO A 1 161 ? 27.128 0.074 -17.669 1.00 91.94 161 PRO A C 1
ATOM 1303 O O . PRO A 1 161 ? 25.924 0.159 -17.919 1.00 91.94 161 PRO A O 1
ATOM 1306 N N . GLU A 1 162 ? 27.599 -0.620 -16.635 1.00 94.56 162 GLU A N 1
ATOM 1307 C CA . GLU A 1 162 ? 26.792 -1.418 -15.712 1.00 94.56 162 GLU A CA 1
ATOM 1308 C C . GLU A 1 162 ? 25.894 -0.529 -14.849 1.00 94.56 162 GLU A C 1
ATOM 1310 O O . GLU A 1 162 ? 24.700 -0.801 -14.717 1.00 94.56 162 GLU A O 1
ATOM 1315 N N . GLU A 1 163 ? 26.435 0.562 -14.302 1.00 94.25 163 GLU A N 1
ATOM 1316 C CA . GLU A 1 163 ? 25.680 1.534 -13.505 1.00 94.25 163 GLU A CA 1
ATOM 1317 C C . GLU A 1 163 ? 24.584 2.211 -14.334 1.00 94.25 163 GLU A C 1
ATOM 1319 O O . GLU A 1 163 ? 23.449 2.375 -13.880 1.00 94.25 163 GLU A O 1
ATOM 1324 N N . SER A 1 164 ? 24.911 2.603 -15.568 1.00 93.38 164 SER A N 1
ATOM 1325 C CA . SER A 1 164 ? 23.958 3.228 -16.489 1.00 93.38 164 SER A CA 1
ATOM 1326 C C . SER A 1 164 ? 22.835 2.262 -16.873 1.00 93.38 164 SER A C 1
ATOM 1328 O O . SER A 1 164 ? 21.655 2.626 -16.830 1.00 93.38 164 SER A O 1
ATOM 1330 N N . LEU A 1 165 ? 23.185 1.011 -17.188 1.00 95.19 165 LEU A N 1
ATOM 1331 C CA . LEU A 1 165 ? 22.219 -0.030 -17.524 1.00 95.19 165 LEU A CA 1
ATOM 1332 C C . LEU A 1 165 ? 21.313 -0.364 -16.332 1.00 95.19 165 LEU A C 1
ATOM 1334 O O . LEU A 1 165 ? 20.091 -0.355 -16.479 1.00 95.19 165 LEU A O 1
ATOM 1338 N N . THR A 1 166 ? 21.898 -0.581 -15.154 1.00 95.69 166 THR A N 1
ATOM 1339 C CA . THR A 1 166 ? 21.163 -0.868 -13.912 1.00 95.69 166 THR A CA 1
ATOM 1340 C C . THR A 1 166 ? 20.215 0.272 -13.569 1.00 95.69 166 THR A C 1
ATOM 1342 O O . THR A 1 166 ? 19.027 0.040 -13.359 1.00 95.69 166 THR A O 1
ATOM 1345 N N . SER A 1 167 ? 20.694 1.521 -13.616 1.00 95.69 167 SER A N 1
ATOM 1346 C CA . SER A 1 167 ? 19.860 2.703 -13.377 1.00 95.69 167 SER A CA 1
ATOM 1347 C C . SER A 1 167 ? 18.682 2.777 -14.349 1.00 95.69 167 SER A C 1
ATOM 1349 O O . SER A 1 167 ? 17.581 3.165 -13.961 1.00 95.69 167 S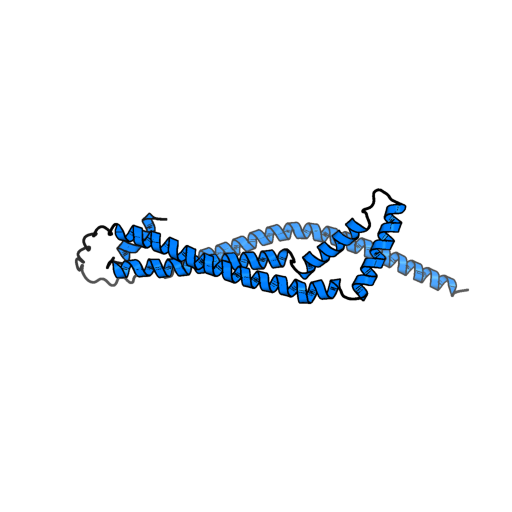ER A O 1
ATOM 1351 N N . LYS A 1 168 ? 18.882 2.393 -15.615 1.00 94.44 168 LYS A N 1
ATOM 1352 C CA . LYS A 1 168 ? 17.805 2.375 -16.605 1.00 94.44 168 LYS A CA 1
ATOM 1353 C C . LYS A 1 168 ? 16.780 1.274 -16.325 1.00 94.44 168 LYS A C 1
ATOM 1355 O O . LYS A 1 168 ? 15.587 1.548 -16.411 1.00 94.44 168 LYS A O 1
ATOM 1360 N N . ILE A 1 169 ? 17.227 0.063 -15.994 1.00 95.31 169 ILE A N 1
ATOM 1361 C CA . ILE A 1 169 ? 16.335 -1.051 -15.643 1.00 95.31 169 ILE A CA 1
ATOM 1362 C C . ILE A 1 169 ? 15.526 -0.699 -14.392 1.00 95.31 169 ILE A C 1
ATOM 1364 O O . ILE A 1 169 ? 14.311 -0.855 -14.407 1.00 95.31 169 ILE A O 1
ATOM 1368 N N . GLN A 1 170 ? 16.171 -0.150 -13.359 1.00 95.31 170 GLN A N 1
ATOM 1369 C CA . GLN A 1 170 ? 15.504 0.281 -12.131 1.00 95.31 170 GLN A CA 1
ATOM 1370 C C . GLN A 1 170 ? 14.427 1.336 -12.410 1.00 95.31 170 GLN A C 1
ATOM 1372 O O . GLN A 1 170 ? 13.296 1.180 -11.966 1.00 95.31 170 GLN A O 1
ATOM 1377 N N . LYS A 1 171 ? 14.737 2.368 -13.205 1.00 95.44 171 LYS A N 1
ATOM 1378 C CA . LYS A 1 171 ? 13.749 3.392 -13.585 1.00 95.44 171 LYS A CA 1
ATOM 1379 C C . LYS A 1 171 ? 12.544 2.807 -14.316 1.00 95.44 171 LYS A C 1
ATOM 1381 O O . LYS A 1 171 ? 11.421 3.249 -14.105 1.00 95.44 171 LYS A O 1
ATOM 1386 N N . GLU A 1 172 ? 12.766 1.843 -15.204 1.00 94.88 172 GLU A N 1
ATOM 1387 C CA . GLU A 1 172 ? 11.675 1.189 -15.931 1.00 94.88 172 GLU A CA 1
ATOM 1388 C C . GLU A 1 172 ? 10.873 0.248 -15.032 1.00 94.88 172 GLU A C 1
ATOM 1390 O O . GLU A 1 172 ? 9.654 0.179 -15.173 1.00 94.88 172 GLU A O 1
ATOM 1395 N N . PHE A 1 173 ? 11.523 -0.411 -14.073 1.00 94.94 173 PHE A N 1
ATOM 1396 C CA . PHE A 1 173 ? 10.850 -1.193 -13.044 1.00 94.94 173 PHE A CA 1
ATOM 1397 C C . PHE A 1 173 ? 9.957 -0.307 -12.168 1.00 94.94 173 PHE A C 1
ATOM 1399 O O . PHE A 1 173 ? 8.760 -0.560 -12.072 1.00 94.94 173 PHE A O 1
ATOM 1406 N N . GLU A 1 174 ? 10.495 0.778 -11.605 1.00 95.00 174 GLU A N 1
ATOM 1407 C CA . GLU A 1 174 ? 9.730 1.758 -10.820 1.00 95.00 174 GLU A CA 1
ATOM 1408 C C . GLU A 1 174 ? 8.549 2.299 -11.635 1.00 95.00 174 GLU A C 1
ATOM 1410 O O . GLU A 1 174 ? 7.406 2.250 -11.198 1.00 95.00 174 GLU A O 1
ATOM 1415 N N . ARG A 1 175 ? 8.782 2.720 -12.880 1.00 95.19 175 ARG A N 1
ATOM 1416 C CA . ARG A 1 175 ? 7.728 3.282 -13.733 1.00 95.19 175 ARG A CA 1
ATOM 1417 C C . ARG A 1 175 ? 6.621 2.291 -14.103 1.00 95.19 175 ARG A C 1
ATOM 1419 O O . ARG A 1 175 ? 5.501 2.722 -14.358 1.00 95.19 175 ARG A O 1
ATOM 1426 N N . ARG A 1 176 ? 6.921 0.996 -14.227 1.00 93.81 176 ARG A N 1
ATOM 1427 C CA . ARG A 1 176 ? 5.967 -0.011 -14.735 1.00 93.81 176 ARG A CA 1
ATOM 1428 C C . ARG A 1 176 ? 5.314 -0.831 -13.632 1.00 93.81 176 ARG A C 1
ATOM 1430 O O . ARG A 1 176 ? 4.156 -1.209 -13.768 1.00 93.81 176 ARG A O 1
ATOM 1437 N N . VAL A 1 177 ? 6.052 -1.119 -12.565 1.00 96.56 177 VAL A N 1
ATOM 1438 C CA . VAL A 1 177 ? 5.651 -2.064 -11.517 1.00 96.56 177 VAL A CA 1
ATOM 1439 C C . VAL A 1 177 ? 5.189 -1.327 -10.266 1.00 96.56 177 VAL A C 1
ATOM 1441 O O . VAL A 1 177 ? 4.100 -1.603 -9.751 1.00 96.56 177 VAL A O 1
ATOM 1444 N N . LEU A 1 178 ? 5.987 -0.357 -9.811 1.00 94.12 178 LEU A N 1
ATOM 1445 C CA . LEU A 1 178 ? 5.758 0.395 -8.577 1.00 94.12 178 LEU A CA 1
ATOM 1446 C C . LEU A 1 178 ? 5.856 1.913 -8.797 1.00 94.12 178 LEU A C 1
ATOM 1448 O O . LEU A 1 178 ? 6.767 2.547 -8.259 1.00 94.12 178 LEU A O 1
ATOM 1452 N N . PRO A 1 179 ? 4.931 2.524 -9.566 1.00 93.62 179 PRO A N 1
ATOM 1453 C CA . PRO A 1 179 ? 4.916 3.973 -9.700 1.00 93.62 179 PRO A CA 1
ATOM 1454 C C . PRO A 1 179 ? 4.662 4.587 -8.318 1.00 93.62 179 PRO A C 1
ATOM 1456 O O . PRO A 1 179 ? 3.661 4.230 -7.690 1.00 93.62 179 PRO A O 1
ATOM 1459 N N . PRO A 1 180 ? 5.528 5.487 -7.822 1.00 90.25 180 PRO A N 1
ATOM 1460 C CA . PRO A 1 180 ? 5.504 5.913 -6.423 1.00 90.25 180 PRO A CA 1
ATOM 1461 C C . PRO A 1 180 ? 4.182 6.582 -6.034 1.00 90.25 180 PRO A C 1
ATOM 1463 O O . PRO A 1 180 ? 3.642 6.305 -4.969 1.00 90.25 180 PRO A O 1
ATOM 1466 N N . GLU A 1 181 ? 3.622 7.406 -6.920 1.00 93.00 181 GLU A N 1
ATOM 1467 C CA . GLU A 1 181 ? 2.348 8.096 -6.687 1.00 93.00 181 GLU A CA 1
ATOM 1468 C C . GLU A 1 181 ? 1.170 7.119 -6.589 1.00 93.00 181 GLU A C 1
ATOM 1470 O O . GLU A 1 181 ? 0.334 7.249 -5.699 1.00 93.00 181 GLU A O 1
ATOM 1475 N N . ILE A 1 182 ? 1.133 6.104 -7.461 1.00 92.75 182 ILE A N 1
ATOM 1476 C CA . ILE A 1 182 ? 0.074 5.085 -7.458 1.00 92.75 182 ILE A CA 1
ATOM 1477 C C . ILE A 1 182 ? 0.210 4.195 -6.223 1.00 92.75 182 ILE A C 1
ATOM 1479 O O . ILE A 1 182 ? -0.777 3.940 -5.543 1.00 92.75 182 ILE A O 1
ATOM 1483 N N . ALA A 1 183 ? 1.431 3.759 -5.897 1.00 92.81 183 ALA A N 1
ATOM 1484 C CA . ALA A 1 183 ? 1.685 2.957 -4.707 1.00 92.81 183 ALA A CA 1
ATOM 1485 C C . ALA A 1 183 ? 1.274 3.704 -3.429 1.00 92.81 183 ALA A C 1
ATOM 1487 O O . ALA A 1 183 ? 0.595 3.130 -2.583 1.00 92.81 183 ALA A O 1
ATOM 1488 N N . GLN A 1 184 ? 1.621 4.990 -3.311 1.00 95.81 184 GLN A N 1
ATOM 1489 C CA . GLN A 1 184 ? 1.225 5.806 -2.165 1.00 95.81 184 GLN A CA 1
ATOM 1490 C C . GLN A 1 184 ? -0.295 5.979 -2.082 1.00 95.81 184 GLN A C 1
ATOM 1492 O O . GLN A 1 184 ? -0.854 5.865 -0.994 1.00 95.81 184 GLN A O 1
ATOM 1497 N N . ALA A 1 185 ? -0.961 6.244 -3.209 1.00 96.31 185 ALA A N 1
ATOM 1498 C CA . ALA A 1 185 ? -2.412 6.388 -3.247 1.00 96.31 185 ALA A CA 1
ATOM 1499 C C . ALA A 1 185 ? -3.120 5.100 -2.803 1.00 96.31 185 ALA A C 1
ATOM 1501 O O . ALA A 1 185 ? -3.953 5.156 -1.904 1.00 96.31 185 ALA A O 1
ATOM 1502 N N . SER A 1 186 ? -2.725 3.944 -3.347 1.00 93.75 186 SER A N 1
ATOM 1503 C CA . SER A 1 186 ? -3.301 2.649 -2.961 1.00 93.75 186 SER A CA 1
ATOM 1504 C C . SER A 1 186 ? -3.070 2.313 -1.486 1.00 93.75 186 SER A C 1
ATOM 1506 O O . SER A 1 186 ? -3.954 1.776 -0.829 1.00 93.75 186 SER A O 1
ATOM 1508 N N . LEU A 1 187 ? -1.893 2.633 -0.936 1.00 95.94 187 LEU A N 1
ATOM 1509 C CA . LEU A 1 187 ? -1.626 2.416 0.489 1.00 95.94 187 LEU A CA 1
ATOM 1510 C C . LEU A 1 187 ? -2.439 3.362 1.381 1.00 95.94 187 LEU A C 1
ATOM 1512 O O . LEU A 1 187 ? -2.882 2.951 2.449 1.00 95.94 187 LEU A O 1
ATOM 1516 N N . ASN A 1 188 ? -2.650 4.609 0.960 1.00 97.44 188 ASN A N 1
ATOM 1517 C CA . ASN A 1 188 ? -3.499 5.545 1.697 1.00 97.44 188 ASN A CA 1
ATOM 1518 C C . ASN A 1 188 ? -4.960 5.080 1.717 1.00 97.44 188 ASN A C 1
ATOM 1520 O O . ASN A 1 188 ? -5.580 5.112 2.775 1.00 97.44 188 ASN A O 1
ATOM 1524 N N . GLU A 1 189 ? -5.475 4.610 0.579 1.00 97.00 189 GLU A N 1
ATOM 1525 C CA . GLU A 1 189 ? -6.817 4.025 0.468 1.00 97.00 189 GLU A CA 1
ATOM 1526 C C . GLU A 1 189 ? -6.966 2.814 1.397 1.00 97.00 189 GLU A C 1
ATOM 1528 O O . GLU A 1 189 ? -7.883 2.765 2.207 1.00 97.00 189 GLU A O 1
ATOM 1533 N N . LEU A 1 190 ? -5.991 1.899 1.394 1.00 96.94 190 LEU A N 1
ATOM 1534 C CA . LEU A 1 190 ? -5.958 0.765 2.319 1.00 96.94 190 LEU A CA 1
ATOM 1535 C C . LEU A 1 190 ? -6.012 1.198 3.793 1.00 96.94 190 LEU A C 1
ATOM 1537 O O . LEU A 1 190 ? -6.682 0.555 4.605 1.00 96.94 190 LEU A O 1
ATOM 1541 N N . ILE A 1 191 ? -5.267 2.244 4.166 1.00 97.19 191 ILE A N 1
ATOM 1542 C CA . ILE A 1 191 ? -5.257 2.768 5.537 1.00 97.19 191 ILE A CA 1
ATOM 1543 C C . ILE A 1 191 ? -6.635 3.324 5.892 1.00 97.19 191 ILE A C 1
ATOM 1545 O O . ILE A 1 191 ? -7.152 3.008 6.963 1.00 97.19 191 ILE A O 1
ATOM 1549 N N . GLU A 1 192 ? -7.232 4.120 5.007 1.00 98.06 192 GLU A N 1
ATOM 1550 C CA . GLU A 1 192 ? -8.573 4.675 5.194 1.00 98.06 192 GLU A CA 1
ATOM 1551 C C . GLU A 1 192 ? -9.615 3.560 5.351 1.00 98.06 192 GLU A C 1
ATOM 1553 O O . GLU A 1 192 ? -10.361 3.544 6.331 1.00 98.06 192 GLU A O 1
ATOM 1558 N N . ASP A 1 193 ? -9.593 2.566 4.465 1.00 97.88 193 ASP A N 1
ATOM 1559 C CA . ASP A 1 193 ? -10.471 1.400 4.524 1.00 97.88 193 ASP A CA 1
ATOM 1560 C C . ASP A 1 193 ? -10.273 0.591 5.805 1.00 97.88 193 ASP A C 1
ATOM 1562 O O . ASP A 1 193 ? -11.242 0.135 6.411 1.00 97.88 193 ASP A O 1
ATOM 1566 N N . SER A 1 194 ? -9.031 0.443 6.268 1.00 97.62 194 SER A N 1
ATOM 1567 C CA . SER A 1 194 ? -8.723 -0.255 7.519 1.00 97.62 194 SER A CA 1
ATOM 1568 C C . SER A 1 194 ? -9.255 0.507 8.735 1.00 97.62 194 SER A C 1
ATOM 1570 O O . SER A 1 194 ? -9.820 -0.097 9.644 1.00 97.62 194 SER A O 1
ATOM 1572 N N . VAL A 1 195 ? -9.136 1.836 8.758 1.00 98.00 195 VAL A N 1
ATOM 1573 C CA . VAL A 1 195 ? -9.711 2.674 9.825 1.00 98.00 195 VAL A CA 1
ATOM 1574 C C . VAL A 1 195 ? -11.239 2.603 9.804 1.00 98.00 195 VAL A C 1
ATOM 1576 O O . VAL A 1 195 ? -11.871 2.429 10.849 1.00 98.00 195 VAL A O 1
ATOM 1579 N N . ASN A 1 196 ? -11.844 2.671 8.620 1.00 98.06 196 ASN A N 1
ATOM 1580 C CA . ASN A 1 196 ? -13.286 2.524 8.451 1.00 98.06 196 ASN A CA 1
ATOM 1581 C C . ASN A 1 196 ? -13.758 1.139 8.912 1.00 98.06 196 ASN A C 1
ATOM 1583 O O . ASN A 1 196 ? -14.740 1.030 9.643 1.00 98.06 196 ASN A O 1
ATOM 1587 N N . ARG A 1 197 ? -13.022 0.078 8.571 1.00 97.75 197 ARG A N 1
ATOM 1588 C CA . ARG A 1 197 ? -13.299 -1.285 9.035 1.00 97.75 197 ARG A CA 1
ATOM 1589 C C . ARG A 1 197 ? -13.205 -1.397 10.553 1.00 97.75 197 ARG A C 1
ATOM 1591 O O . ARG A 1 197 ? -14.106 -1.959 11.169 1.00 97.75 197 ARG A O 1
ATOM 1598 N N . TYR A 1 198 ? -12.163 -0.827 11.155 1.00 97.75 198 TYR A N 1
ATOM 1599 C CA . TYR A 1 198 ? -11.979 -0.833 12.605 1.00 97.75 198 TYR A CA 1
ATOM 1600 C C . TYR A 1 198 ? -13.120 -0.135 13.331 1.00 97.75 198 TYR A C 1
ATOM 1602 O O . TYR A 1 198 ? -13.680 -0.688 14.274 1.00 97.75 198 TYR A O 1
ATOM 1610 N N . THR A 1 199 ? -13.484 1.068 12.884 1.00 97.31 199 THR A N 1
ATOM 1611 C CA . THR A 1 199 ? -14.574 1.835 13.496 1.00 97.31 199 THR A CA 1
ATOM 1612 C C . THR A 1 199 ? -15.909 1.109 13.358 1.00 97.31 199 THR A C 1
ATOM 1614 O O . THR A 1 199 ? -16.631 1.002 14.342 1.00 97.31 199 THR A O 1
ATOM 1617 N N . GLN A 1 200 ? -16.203 0.515 12.197 1.00 96.94 200 GLN A N 1
ATOM 1618 C CA . GLN A 1 200 ? -17.408 -0.297 11.992 1.00 96.94 200 GLN A CA 1
ATOM 1619 C C . GLN A 1 200 ? -17.458 -1.525 12.912 1.00 96.94 200 GLN A C 1
ATOM 1621 O O . GLN A 1 200 ? -18.468 -1.745 13.583 1.00 96.94 200 GLN A O 1
ATOM 1626 N N . GLU A 1 201 ? -16.378 -2.309 12.975 1.00 96.44 201 GLU A N 1
ATOM 1627 C CA . GLU A 1 201 ? -16.292 -3.492 13.842 1.00 96.44 201 GLU A CA 1
ATOM 1628 C C . GLU A 1 201 ? -16.404 -3.120 15.321 1.00 96.44 201 GLU A C 1
ATOM 1630 O O . GLU A 1 201 ? -17.081 -3.806 16.092 1.00 96.44 201 GLU A O 1
ATOM 1635 N N . LEU A 1 202 ? -15.764 -2.021 15.721 1.00 96.31 202 LEU A N 1
ATOM 1636 C CA . LEU A 1 202 ? -15.802 -1.537 17.090 1.00 96.31 202 LEU A CA 1
ATOM 1637 C C . LEU A 1 202 ? -17.202 -1.054 17.471 1.00 96.31 202 LEU A C 1
ATOM 1639 O O . LEU A 1 202 ? -17.728 -1.506 18.487 1.00 96.31 202 LEU A O 1
ATOM 1643 N N . SER A 1 203 ? -17.821 -0.192 16.658 1.00 94.12 203 SER A N 1
ATOM 1644 C CA . SER A 1 203 ? -19.180 0.309 16.894 1.00 94.12 203 SER A CA 1
ATOM 1645 C C . SER A 1 203 ? -20.179 -0.837 16.992 1.00 94.12 203 SER A C 1
ATOM 1647 O O . SER A 1 203 ? -20.905 -0.929 17.976 1.00 94.12 203 SER A O 1
ATOM 1649 N N . MET A 1 204 ? -20.142 -1.787 16.052 1.00 94.31 204 MET A N 1
ATOM 1650 C CA . MET A 1 204 ? -21.022 -2.959 16.074 1.00 94.31 204 MET A CA 1
ATOM 1651 C C . MET A 1 204 ? -20.905 -3.760 17.383 1.00 94.31 204 MET A C 1
ATOM 1653 O O . MET A 1 204 ? -21.912 -4.234 17.915 1.00 94.31 204 MET A O 1
ATOM 1657 N N . ARG A 1 205 ? -19.685 -3.934 17.909 1.00 94.06 205 ARG A N 1
ATOM 1658 C CA . ARG A 1 205 ? -19.444 -4.690 19.149 1.00 94.06 205 ARG A CA 1
ATOM 1659 C C . ARG A 1 205 ? -19.842 -3.898 20.388 1.00 94.06 205 ARG A C 1
ATOM 1661 O O . ARG A 1 205 ? -20.499 -4.461 21.259 1.00 94.06 205 ARG A O 1
ATOM 1668 N N . ILE A 1 206 ? -19.481 -2.617 20.452 1.00 93.12 206 ILE A N 1
ATOM 1669 C CA . ILE A 1 206 ? -19.803 -1.715 21.566 1.00 93.12 206 ILE A CA 1
ATOM 1670 C C . ILE A 1 206 ? -21.321 -1.533 21.688 1.00 93.12 206 ILE A C 1
ATOM 1672 O O . ILE A 1 206 ? -21.859 -1.697 22.781 1.00 93.12 206 ILE A O 1
ATOM 1676 N N . ASP A 1 207 ? -22.034 -1.315 20.582 1.00 91.12 207 ASP A N 1
ATOM 1677 C CA . ASP A 1 207 ? -23.491 -1.105 20.573 1.00 91.12 207 ASP A CA 1
ATOM 1678 C C . ASP A 1 207 ? -24.281 -2.339 21.046 1.00 91.12 207 ASP A C 1
ATOM 1680 O O . ASP A 1 207 ? -25.419 -2.238 21.517 1.00 91.12 207 ASP A O 1
ATOM 1684 N N . ALA A 1 208 ? -23.675 -3.528 20.975 1.00 90.75 208 ALA A N 1
ATOM 1685 C CA . ALA A 1 208 ? -24.276 -4.761 21.466 1.00 90.75 208 ALA A CA 1
ATOM 1686 C C . ALA A 1 208 ? -24.191 -4.917 22.999 1.00 90.75 208 ALA A C 1
ATOM 1688 O O . ALA A 1 208 ? -24.991 -5.664 23.574 1.00 90.75 208 ALA A O 1
ATOM 1689 N N . ILE A 1 209 ? -23.260 -4.230 23.675 1.00 90.81 209 ILE A N 1
ATOM 1690 C CA . ILE A 1 209 ? -22.985 -4.389 25.116 1.00 90.81 209 ILE A CA 1
ATOM 1691 C C . ILE A 1 209 ? -24.157 -3.903 25.997 1.00 90.81 209 ILE A C 1
ATOM 1693 O O . ILE A 1 209 ? -24.615 -4.680 26.844 1.00 90.81 209 ILE A O 1
ATOM 1697 N N . PRO A 1 210 ? -24.736 -2.696 25.811 1.00 87.75 210 PRO A N 1
ATOM 1698 C CA . PRO A 1 210 ? -25.805 -2.179 26.679 1.00 87.75 210 PRO A CA 1
ATOM 1699 C C . PRO A 1 210 ? -27.015 -3.100 26.749 1.00 87.75 210 PRO A C 1
ATOM 1701 O O . PRO A 1 210 ? -27.591 -3.315 27.818 1.00 87.75 210 PRO A O 1
ATOM 1704 N N . SER A 1 211 ? -27.364 -3.690 25.604 1.00 87.69 211 SER A N 1
ATOM 1705 C CA . SER A 1 211 ? -28.488 -4.614 25.466 1.00 87.69 211 SER A CA 1
ATOM 1706 C C . SER A 1 211 ? -28.298 -5.879 26.310 1.00 87.69 211 SER A C 1
ATOM 1708 O O . SER A 1 211 ? -29.261 -6.379 26.894 1.00 87.69 211 SER A O 1
ATOM 1710 N N . ARG A 1 212 ? -27.059 -6.376 26.440 1.00 88.62 212 ARG A N 1
ATOM 1711 C CA . ARG A 1 212 ? -26.725 -7.575 27.232 1.00 88.62 212 ARG A CA 1
ATOM 1712 C C . ARG A 1 212 ? -26.819 -7.320 28.733 1.00 88.62 212 ARG A C 1
ATOM 1714 O O . ARG A 1 212 ? -27.344 -8.153 29.470 1.00 88.62 212 ARG A O 1
ATOM 1721 N N . TYR A 1 213 ? -26.370 -6.147 29.172 1.00 87.06 213 TYR A N 1
ATOM 1722 C CA . TYR A 1 213 ? -26.346 -5.760 30.586 1.00 87.06 213 TYR A CA 1
ATOM 1723 C C . TYR A 1 213 ? -27.584 -4.970 31.034 1.00 87.06 213 TYR A C 1
ATOM 1725 O O . TYR A 1 213 ? -27.685 -4.600 32.204 1.00 87.06 213 TYR A O 1
ATOM 1733 N N . LYS A 1 214 ? -28.555 -4.749 30.133 1.00 87.06 214 LYS A N 1
ATOM 1734 C CA . LYS A 1 214 ? -29.777 -3.957 30.369 1.00 87.06 214 LYS A CA 1
ATOM 1735 C C . LYS A 1 214 ? -29.464 -2.541 30.874 1.00 87.06 214 LYS A C 1
ATOM 1737 O O . LYS A 1 214 ? -30.153 -2.027 31.759 1.00 87.06 214 LYS A O 1
ATOM 1742 N N . ILE A 1 215 ? -28.412 -1.936 30.326 1.00 85.88 215 ILE A N 1
ATOM 1743 C CA . ILE A 1 215 ? -27.983 -0.576 30.659 1.00 85.88 215 ILE A CA 1
ATOM 1744 C C . ILE A 1 215 ? -28.859 0.405 29.865 1.00 85.88 215 ILE A C 1
ATOM 1746 O O . ILE A 1 215 ? -28.954 0.273 28.643 1.00 85.88 215 ILE A O 1
ATOM 1750 N N . PRO A 1 216 ? -29.531 1.373 30.516 1.00 87.12 216 PRO A N 1
ATOM 1751 C CA . PRO A 1 216 ? -30.254 2.427 29.808 1.00 87.12 216 PRO A CA 1
ATOM 1752 C C . PRO A 1 216 ? -29.310 3.252 28.923 1.00 87.12 216 PRO A C 1
ATOM 1754 O O . PRO A 1 216 ? -28.221 3.603 29.369 1.00 87.12 216 PRO A O 1
ATOM 1757 N N . GLN A 1 217 ? -29.746 3.630 27.716 1.00 83.12 217 GLN A N 1
ATOM 1758 C CA . GLN A 1 217 ? -28.906 4.363 26.751 1.00 83.12 217 GLN A CA 1
ATOM 1759 C C . GLN A 1 217 ? -28.284 5.639 27.341 1.00 83.12 217 GLN A C 1
ATOM 1761 O O . GLN A 1 217 ? -27.076 5.814 27.288 1.00 83.12 217 GLN A O 1
ATOM 1766 N N . GLY A 1 218 ? -29.057 6.454 28.068 1.00 83.88 218 GLY A N 1
ATOM 1767 C CA . GLY A 1 218 ? -28.510 7.663 28.703 1.00 83.88 218 GLY A CA 1
ATOM 1768 C C . GLY A 1 218 ? -27.451 7.407 29.789 1.00 83.88 218 GLY A C 1
ATOM 1769 O O . GLY A 1 218 ? -26.703 8.316 30.138 1.00 83.88 218 GLY A O 1
ATOM 1770 N N . GLN A 1 219 ? -27.372 6.193 30.344 1.00 85.19 219 GLN A N 1
ATOM 1771 C CA . GLN A 1 219 ? -26.290 5.792 31.247 1.00 85.19 219 GLN A CA 1
ATOM 1772 C C . GLN A 1 219 ? -25.080 5.244 30.475 1.00 85.19 219 GLN A C 1
ATOM 1774 O O . GLN A 1 219 ? -23.947 5.408 30.922 1.00 85.19 219 GLN A O 1
ATOM 1779 N N . TRP A 1 220 ? -25.316 4.629 29.317 1.00 89.12 220 TRP A N 1
ATOM 1780 C CA . TRP A 1 220 ? -24.275 4.155 28.412 1.00 89.12 220 TRP A CA 1
ATOM 1781 C C . TRP A 1 220 ? -23.506 5.299 27.752 1.00 89.12 220 TRP A C 1
ATOM 1783 O O . TRP A 1 220 ? -22.281 5.307 27.798 1.00 89.12 220 TRP A O 1
ATOM 1793 N N . ASP A 1 221 ? -24.210 6.313 27.249 1.00 87.25 221 ASP A N 1
ATOM 1794 C CA . ASP A 1 221 ? -23.587 7.490 26.632 1.00 87.25 221 ASP A CA 1
ATOM 1795 C C . ASP A 1 221 ? -22.681 8.221 27.633 1.00 87.25 221 ASP A C 1
ATOM 1797 O O . ASP A 1 221 ? -21.547 8.581 27.325 1.00 87.25 221 ASP A O 1
ATOM 1801 N N . LYS A 1 222 ? -23.151 8.368 28.882 1.00 86.38 222 LYS A N 1
ATOM 1802 C CA . LYS A 1 222 ? -22.343 8.914 29.983 1.00 86.38 222 LYS A CA 1
ATOM 1803 C C . LYS A 1 222 ? -21.111 8.064 30.273 1.00 86.38 222 LYS A C 1
ATOM 1805 O O . LYS A 1 222 ? -20.078 8.621 30.615 1.00 86.38 222 LYS A O 1
ATOM 18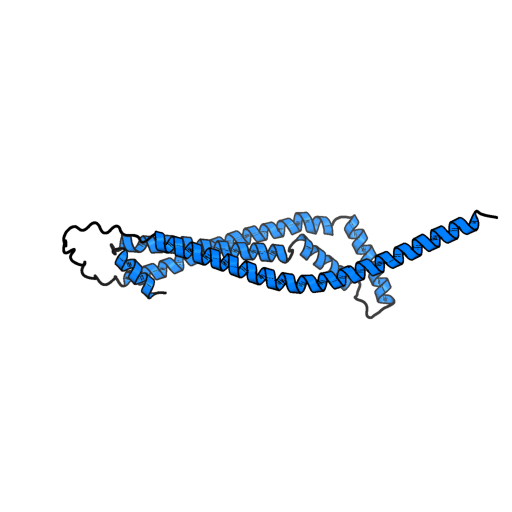10 N N . TYR A 1 223 ? -21.231 6.740 30.196 1.00 86.62 223 TYR A N 1
ATOM 1811 C CA . TYR A 1 223 ? -20.109 5.836 30.420 1.00 86.62 223 TYR A CA 1
ATOM 1812 C C . TYR A 1 223 ? -19.061 5.964 29.321 1.00 86.62 223 TYR A C 1
ATOM 1814 O O . TYR A 1 223 ? -17.894 6.107 29.651 1.00 86.62 223 TYR A O 1
ATOM 1822 N N . LEU A 1 224 ? -19.460 5.977 28.047 1.00 86.81 224 LEU A N 1
ATOM 1823 C CA . LEU A 1 224 ? -18.530 6.152 26.928 1.00 86.81 224 LEU A CA 1
ATOM 1824 C C . LEU A 1 224 ? -17.826 7.515 26.973 1.00 86.81 224 LEU A C 1
ATOM 1826 O O . LEU A 1 224 ? -16.622 7.574 26.753 1.00 86.81 224 LEU A O 1
ATOM 1830 N N . ALA A 1 225 ? -18.535 8.578 27.365 1.00 86.50 225 ALA A N 1
ATOM 1831 C CA . ALA A 1 225 ? -17.960 9.913 27.537 1.00 86.50 225 ALA A CA 1
ATOM 1832 C C . ALA A 1 225 ? -16.921 10.014 28.674 1.00 86.50 225 ALA A C 1
ATOM 1834 O O . ALA A 1 225 ? -16.188 10.995 28.739 1.00 86.50 225 ALA A O 1
ATOM 1835 N N . LEU A 1 226 ? -16.837 9.030 29.583 1.00 82.88 226 LEU A N 1
ATOM 1836 C CA . LEU A 1 226 ? -15.750 8.968 30.573 1.00 82.88 226 LEU A CA 1
ATOM 1837 C C . LEU A 1 226 ? -14.413 8.525 29.956 1.00 82.88 226 LEU A C 1
ATOM 1839 O O . LEU A 1 226 ? -13.386 8.643 30.624 1.00 82.88 226 LEU A O 1
ATOM 1843 N N . TRP A 1 227 ? -14.429 7.990 28.731 1.00 70.50 227 TRP A N 1
ATOM 1844 C CA . TRP A 1 227 ? -13.260 7.441 28.038 1.00 70.50 227 TRP A CA 1
ATOM 1845 C C . TRP A 1 227 ? -12.748 8.319 26.880 1.00 70.50 227 TRP A C 1
ATOM 1847 O O . TRP A 1 227 ? -11.757 7.938 26.256 1.00 70.50 227 TRP A O 1
ATOM 1857 N N . GLU A 1 228 ? -13.400 9.453 26.592 1.00 58.62 228 GLU A N 1
ATOM 1858 C CA . GLU A 1 228 ? -12.918 10.495 25.658 1.00 58.62 228 GLU A CA 1
ATOM 1859 C C . GLU A 1 228 ? -11.853 11.398 26.302 1.00 58.62 228 GLU A C 1
ATOM 1861 O O . GLU A 1 228 ? -10.873 11.738 25.596 1.00 58.62 228 GLU A O 1
#

pLDDT: mean 81.97, std 16.54, range [45.0, 98.25]